Protein AF-A0A3C0PKG6-F1 (afdb_monomer_lite)

Radius of gyration: 20.19 Å; chains: 1; bounding box: 52×30×66 Å

pLDDT: mean 80.81, std 12.63, range [45.41, 95.5]

Structure (mmCIF, N/CA/C/O backbone):
data_AF-A0A3C0PKG6-F1
#
_entry.id   AF-A0A3C0PKG6-F1
#
loop_
_atom_site.group_PDB
_atom_site.id
_atom_site.type_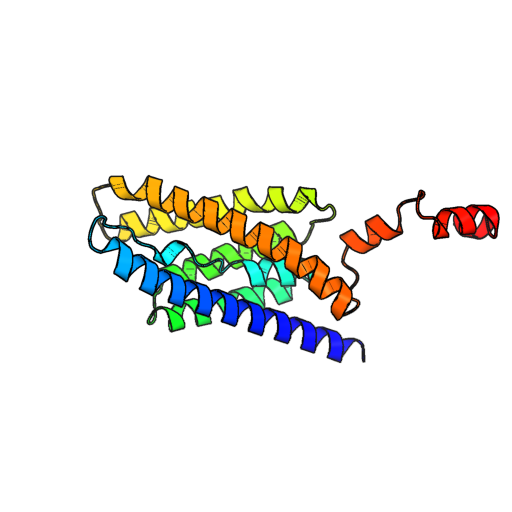symbol
_atom_site.label_atom_id
_atom_site.label_alt_id
_atom_site.label_comp_id
_atom_site.label_asym_id
_atom_site.label_entity_id
_atom_site.label_seq_id
_atom_site.pdbx_PDB_ins_code
_atom_site.Cartn_x
_atom_site.Cartn_y
_atom_site.Cartn_z
_atom_site.occupancy
_atom_site.B_iso_or_equiv
_atom_site.auth_seq_id
_atom_site.auth_comp_id
_atom_site.auth_asym_id
_atom_site.auth_atom_id
_atom_site.pdbx_PDB_model_num
ATOM 1 N N . LEU A 1 1 ? -25.585 -12.468 10.138 1.00 50.00 1 LEU A N 1
ATOM 2 C CA . LEU A 1 1 ? -25.563 -11.049 9.688 1.00 50.00 1 LEU A CA 1
ATOM 3 C C . LEU A 1 1 ? -24.171 -10.410 9.791 1.00 50.00 1 LEU A C 1
ATOM 5 O O . LEU A 1 1 ? -23.733 -9.859 8.789 1.00 50.00 1 LEU A O 1
ATOM 9 N N . LYS A 1 2 ? -23.444 -10.518 10.922 1.00 56.75 2 LYS A N 1
ATOM 10 C CA . LYS A 1 2 ? -22.056 -10.005 11.049 1.00 56.75 2 LYS A CA 1
ATOM 11 C C . LYS A 1 2 ? -21.055 -10.650 10.070 1.00 56.75 2 LYS A C 1
ATOM 13 O O . LYS A 1 2 ? -20.247 -9.927 9.499 1.00 56.75 2 LYS A O 1
ATOM 18 N N . ASP A 1 3 ? -21.152 -11.955 9.807 1.00 67.38 3 ASP A N 1
ATOM 19 C CA . ASP A 1 3 ? -20.240 -12.628 8.859 1.00 67.38 3 ASP A CA 1
ATOM 20 C C . ASP A 1 3 ? -20.492 -12.262 7.392 1.00 67.38 3 ASP A C 1
ATOM 22 O O . ASP A 1 3 ? -19.541 -12.092 6.632 1.00 67.38 3 ASP A O 1
ATOM 26 N N . ASN A 1 4 ? -21.749 -12.023 6.999 1.00 79.06 4 ASN A N 1
ATOM 27 C CA . ASN A 1 4 ? -22.062 -11.597 5.630 1.00 79.06 4 ASN A CA 1
ATOM 28 C C . ASN A 1 4 ? -21.461 -10.219 5.326 1.00 79.06 4 ASN A C 1
ATOM 30 O O . ASN A 1 4 ? -20.896 -10.029 4.254 1.00 79.06 4 ASN A O 1
ATOM 34 N N . LYS A 1 5 ? -21.511 -9.276 6.281 1.00 78.38 5 LYS A N 1
ATOM 35 C CA . LYS A 1 5 ? -20.891 -7.951 6.116 1.00 78.38 5 LYS A CA 1
ATOM 36 C C . LYS A 1 5 ? -19.369 -8.043 5.963 1.00 78.38 5 LYS A C 1
ATOM 38 O O . LYS A 1 5 ? -18.812 -7.367 5.105 1.00 78.38 5 LYS A O 1
ATOM 43 N N . LYS A 1 6 ? -18.703 -8.916 6.733 1.00 79.25 6 LYS A N 1
ATOM 44 C CA . LYS A 1 6 ? -17.254 -9.157 6.606 1.00 79.25 6 LYS A CA 1
ATOM 45 C C . LYS A 1 6 ? -16.889 -9.720 5.234 1.00 79.25 6 LYS A C 1
ATOM 47 O O . LYS A 1 6 ? -15.982 -9.204 4.591 1.00 79.25 6 LYS A O 1
ATOM 52 N N . LEU A 1 7 ? -17.619 -10.733 4.765 1.00 83.56 7 LEU A N 1
ATOM 53 C CA . LEU A 1 7 ? -17.399 -11.321 3.441 1.00 83.56 7 LEU A CA 1
ATOM 54 C C . LEU A 1 7 ? -17.614 -10.297 2.319 1.00 83.56 7 LEU A C 1
ATOM 56 O O . LEU A 1 7 ? -16.797 -10.214 1.404 1.00 83.56 7 LEU A O 1
ATOM 60 N N . MET A 1 8 ? -18.663 -9.474 2.416 1.00 85.88 8 MET A N 1
ATOM 61 C CA . MET A 1 8 ? -18.918 -8.397 1.455 1.00 85.88 8 MET A CA 1
ATOM 62 C C . MET A 1 8 ? -17.805 -7.345 1.451 1.00 85.88 8 MET A C 1
ATOM 64 O O . MET A 1 8 ? -17.403 -6.894 0.383 1.00 85.88 8 MET A O 1
ATOM 68 N N . ALA A 1 9 ? -17.277 -6.979 2.618 1.00 85.62 9 ALA A N 1
ATOM 69 C CA . ALA A 1 9 ? -16.186 -6.019 2.719 1.00 85.62 9 ALA A CA 1
ATOM 70 C C . ALA A 1 9 ? -14.870 -6.576 2.141 1.00 85.62 9 ALA A C 1
ATOM 72 O O . ALA A 1 9 ? -14.200 -5.874 1.389 1.00 85.62 9 ALA A O 1
ATOM 73 N N . ILE A 1 10 ? -14.534 -7.850 2.388 1.00 87.50 10 ILE A N 1
ATOM 74 C CA . ILE A 1 10 ? -13.367 -8.505 1.763 1.00 87.50 10 ILE A CA 1
ATOM 75 C C . ILE A 1 10 ? -13.522 -8.546 0.236 1.00 87.50 10 ILE A C 1
ATOM 77 O O . ILE A 1 10 ? -12.591 -8.189 -0.488 1.00 87.50 10 ILE A O 1
ATOM 81 N N . ALA A 1 11 ? -14.703 -8.927 -0.261 1.00 88.75 11 ALA A N 1
ATOM 82 C CA . ALA A 1 11 ? -14.996 -8.907 -1.693 1.00 88.75 11 ALA A CA 1
ATOM 83 C C . ALA A 1 11 ? -14.875 -7.487 -2.273 1.00 88.75 11 ALA A C 1
ATOM 85 O O . ALA A 1 11 ? -14.273 -7.303 -3.329 1.00 88.75 11 ALA A O 1
ATOM 86 N N . GLY A 1 12 ? -15.365 -6.477 -1.550 1.00 89.12 12 GLY A N 1
ATOM 87 C CA . GLY A 1 12 ? -15.214 -5.068 -1.903 1.00 89.12 12 GLY A CA 1
ATOM 88 C C . GLY A 1 12 ? -13.749 -4.649 -2.026 1.00 89.12 12 GLY A C 1
ATOM 89 O O . GLY A 1 12 ? -13.376 -4.044 -3.028 1.00 89.12 12 GLY A O 1
ATOM 90 N N . VAL A 1 13 ? -12.893 -5.025 -1.069 1.00 90.75 13 VAL A N 1
ATOM 91 C CA . VAL A 1 13 ? -11.452 -4.726 -1.133 1.00 90.75 13 VAL A CA 1
ATOM 92 C C . VAL A 1 13 ? -10.792 -5.407 -2.333 1.00 90.75 13 VAL A C 1
ATOM 94 O O . VAL A 1 13 ? -9.994 -4.772 -3.017 1.00 90.75 13 VAL A O 1
ATOM 97 N N . LEU A 1 14 ? -11.141 -6.661 -2.639 1.00 91.50 14 LEU A N 1
ATOM 98 C CA . LEU A 1 14 ? -10.612 -7.357 -3.818 1.00 91.50 14 LEU A CA 1
ATOM 99 C C . LEU A 1 14 ? -11.035 -6.683 -5.129 1.00 91.50 14 LEU A C 1
ATOM 101 O O . LEU A 1 14 ? -10.206 -6.520 -6.023 1.00 91.50 14 LEU A O 1
ATOM 105 N N . ILE A 1 15 ? -12.295 -6.250 -5.236 1.00 92.00 15 ILE A N 1
ATOM 106 C CA . ILE A 1 15 ? -12.802 -5.526 -6.410 1.00 92.00 15 ILE A CA 1
ATOM 107 C C . ILE A 1 15 ? -12.076 -4.188 -6.565 1.00 92.00 15 ILE A C 1
ATOM 109 O O . ILE A 1 15 ? -11.604 -3.871 -7.657 1.00 92.00 15 ILE A O 1
ATOM 113 N N . VAL A 1 16 ? -11.936 -3.424 -5.478 1.00 91.69 16 VAL A N 1
ATOM 114 C CA . VAL A 1 16 ? -11.206 -2.150 -5.484 1.00 91.69 16 VAL A CA 1
ATOM 115 C C . VAL A 1 16 ? -9.745 -2.373 -5.872 1.00 91.69 16 VAL A C 1
ATOM 117 O O . VAL A 1 16 ? -9.240 -1.675 -6.746 1.00 91.69 16 VAL A O 1
ATOM 120 N N . GLN A 1 17 ? -9.080 -3.385 -5.310 1.00 91.38 17 GLN A N 1
ATOM 121 C CA . GLN A 1 17 ? -7.699 -3.723 -5.657 1.00 91.38 17 GLN A CA 1
ATOM 122 C C . GLN A 1 17 ? -7.559 -4.096 -7.139 1.00 91.38 17 GLN A C 1
ATOM 124 O O . GLN A 1 17 ? -6.643 -3.624 -7.813 1.00 91.38 17 GLN A O 1
ATOM 129 N N . ALA A 1 18 ? -8.475 -4.907 -7.672 1.00 89.50 18 ALA A N 1
ATOM 130 C CA . ALA A 1 18 ? -8.468 -5.291 -9.078 1.00 89.50 18 ALA A CA 1
ATOM 131 C C . ALA A 1 18 ? -8.707 -4.089 -10.008 1.00 89.50 18 ALA A C 1
ATOM 133 O O . ALA A 1 18 ? -8.048 -3.983 -11.046 1.00 89.50 18 ALA A O 1
ATOM 134 N N . ALA A 1 19 ? -9.604 -3.173 -9.628 1.00 90.06 19 ALA A N 1
ATOM 135 C CA . ALA A 1 19 ? -9.870 -1.936 -10.357 1.00 90.06 19 ALA A CA 1
ATOM 136 C C . ALA A 1 19 ? -8.655 -0.999 -10.345 1.00 90.06 19 ALA A C 1
ATOM 138 O O . ALA A 1 19 ? -8.268 -0.492 -11.393 1.00 90.06 19 ALA A O 1
ATOM 139 N N . VAL A 1 20 ? -8.003 -0.830 -9.192 1.00 89.56 20 VAL A N 1
ATOM 140 C CA . VAL A 1 20 ? -6.782 -0.024 -9.047 1.00 89.56 20 VAL A CA 1
ATOM 141 C C . VAL A 1 20 ? -5.643 -0.589 -9.895 1.00 89.56 20 VAL A C 1
ATOM 143 O O . VAL A 1 20 ? -4.989 0.165 -10.612 1.00 89.56 20 VAL A O 1
ATOM 146 N N . ILE A 1 21 ? -5.440 -1.912 -9.889 1.00 87.56 21 ILE A N 1
ATOM 147 C CA . ILE A 1 21 ? -4.445 -2.564 -10.752 1.00 87.56 21 ILE A CA 1
ATOM 148 C C . ILE A 1 21 ? -4.782 -2.328 -12.231 1.00 87.56 21 ILE A C 1
ATOM 150 O O . ILE A 1 21 ? -3.906 -1.952 -13.004 1.00 87.56 21 ILE A O 1
ATOM 154 N N . ARG A 1 22 ? -6.051 -2.480 -12.638 1.00 86.56 22 ARG A N 1
ATOM 155 C CA . ARG A 1 22 ? -6.477 -2.227 -14.027 1.00 86.56 22 ARG A CA 1
ATOM 156 C C . ARG A 1 22 ? -6.266 -0.778 -14.451 1.00 86.56 22 ARG A C 1
ATOM 158 O O . ARG A 1 22 ? -5.732 -0.554 -15.532 1.00 86.56 22 ARG A O 1
ATOM 165 N N . LEU A 1 23 ? -6.651 0.186 -13.619 1.00 85.44 23 LEU A N 1
ATOM 166 C CA . LEU A 1 23 ? -6.431 1.608 -13.885 1.00 85.44 23 LEU A CA 1
ATOM 167 C C . LEU A 1 23 ? -4.939 1.923 -13.979 1.00 85.44 23 LEU A C 1
ATOM 169 O O . LEU A 1 23 ? -4.524 2.609 -14.907 1.00 85.44 23 LEU A O 1
ATOM 173 N N . GLY A 1 24 ? -4.131 1.360 -13.079 1.00 82.56 24 GLY A N 1
ATOM 174 C CA . GLY A 1 24 ? -2.679 1.485 -13.113 1.00 82.56 24 GLY A CA 1
ATOM 175 C C . GLY A 1 24 ? -2.069 0.982 -14.424 1.00 82.56 24 GLY A C 1
ATOM 176 O O . GLY A 1 24 ? -1.221 1.660 -14.990 1.00 82.56 24 GLY A O 1
ATOM 177 N N . LEU A 1 25 ? -2.549 -0.146 -14.959 1.00 80.25 25 LEU A N 1
ATOM 178 C CA . LEU A 1 25 ? -2.098 -0.678 -16.254 1.00 80.25 25 LEU A CA 1
ATOM 179 C C . LEU A 1 25 ? -2.536 0.184 -17.441 1.00 80.25 25 LEU A C 1
ATOM 181 O O . LEU A 1 25 ? -1.773 0.376 -18.384 1.00 80.25 25 LEU A O 1
ATOM 185 N N . VAL A 1 26 ? -3.758 0.722 -17.410 1.00 79.94 26 VAL A N 1
ATOM 186 C CA . VAL A 1 26 ? -4.216 1.656 -18.449 1.00 79.94 26 VAL A CA 1
ATOM 187 C C . VAL A 1 26 ? -3.339 2.905 -18.441 1.00 79.94 26 VAL A C 1
ATOM 189 O O . VAL A 1 26 ? -2.876 3.324 -19.497 1.00 79.94 26 VAL A O 1
ATOM 192 N N . ILE A 1 27 ? -3.050 3.460 -17.263 1.00 76.50 27 ILE A N 1
ATOM 193 C CA . ILE A 1 27 ? -2.146 4.604 -17.125 1.00 76.50 27 ILE A CA 1
ATOM 194 C C . ILE A 1 27 ? -0.750 4.240 -17.641 1.00 76.50 27 ILE A C 1
ATOM 196 O O . ILE A 1 27 ? -0.214 4.992 -18.444 1.00 76.50 27 ILE A O 1
ATOM 200 N N . ASP A 1 28 ? -0.204 3.079 -17.266 1.00 70.19 28 ASP A N 1
ATOM 201 C CA . ASP A 1 28 ? 1.102 2.590 -17.732 1.00 70.19 28 ASP A CA 1
ATOM 202 C C . ASP A 1 28 ? 1.191 2.589 -19.266 1.00 70.19 28 ASP A C 1
ATOM 204 O O . ASP A 1 28 ? 2.062 3.243 -19.834 1.00 70.19 28 ASP A O 1
ATOM 208 N N . THR A 1 29 ? 0.224 1.970 -19.954 1.00 66.81 29 THR A N 1
ATOM 209 C CA . THR A 1 29 ? 0.212 1.925 -21.429 1.00 66.81 29 THR A CA 1
ATOM 210 C C . THR A 1 29 ? 0.128 3.309 -22.078 1.00 66.81 29 THR A C 1
ATOM 212 O O . THR A 1 29 ? 0.821 3.562 -23.061 1.00 66.81 29 THR A O 1
ATOM 215 N N . ARG A 1 30 ? -0.663 4.232 -21.515 1.00 61.97 30 ARG A N 1
ATOM 216 C CA . ARG A 1 30 ? -0.811 5.600 -22.042 1.00 61.97 30 ARG A CA 1
ATOM 217 C C . ARG A 1 30 ? 0.409 6.467 -21.770 1.00 61.97 30 ARG A C 1
ATOM 219 O O . ARG A 1 30 ? 0.789 7.275 -22.610 1.00 61.97 30 ARG A O 1
ATOM 226 N N . VAL A 1 31 ? 1.042 6.281 -20.619 1.00 64.12 31 VAL A N 1
ATOM 227 C CA . VAL A 1 31 ? 2.284 6.958 -20.243 1.00 64.12 31 VAL A CA 1
ATOM 228 C C . VAL A 1 31 ? 3.422 6.496 -21.154 1.00 64.12 31 VAL A C 1
ATOM 230 O O . VAL A 1 31 ? 4.147 7.344 -21.664 1.00 64.12 31 VAL A O 1
ATOM 233 N N . VAL A 1 32 ? 3.535 5.192 -21.445 1.00 62.81 32 VAL A N 1
ATOM 234 C CA . VAL A 1 32 ? 4.498 4.660 -22.432 1.00 62.81 32 VAL A CA 1
ATOM 235 C C . VAL A 1 32 ? 4.241 5.235 -23.825 1.00 62.81 32 VAL A C 1
ATOM 237 O O . VAL A 1 32 ? 5.178 5.680 -24.480 1.00 62.81 32 VAL A O 1
ATOM 240 N N . GLU A 1 33 ? 2.986 5.264 -24.275 1.00 62.53 33 GLU A N 1
ATOM 241 C CA . GLU A 1 33 ? 2.611 5.786 -25.595 1.00 62.53 33 GLU A CA 1
ATOM 242 C C . GLU A 1 33 ? 2.996 7.270 -25.749 1.00 62.53 33 GLU A C 1
ATOM 244 O O . GLU A 1 33 ? 3.607 7.644 -26.746 1.00 62.53 33 GLU A O 1
ATOM 249 N N . VAL A 1 34 ? 2.761 8.094 -24.722 1.00 58.97 34 VAL A N 1
ATOM 250 C CA . VAL A 1 34 ? 3.094 9.532 -24.722 1.00 58.97 34 VAL A CA 1
ATOM 251 C C . VAL A 1 34 ? 4.600 9.804 -24.541 1.00 58.97 34 VAL A C 1
ATOM 253 O O . VAL A 1 34 ? 5.128 10.730 -25.156 1.00 58.97 34 VAL A O 1
ATOM 256 N N . LEU A 1 35 ? 5.315 9.021 -23.722 1.00 56.16 35 LEU A N 1
ATOM 257 C CA . LEU A 1 35 ? 6.744 9.233 -23.411 1.00 56.16 35 LEU A CA 1
ATOM 258 C C . LEU A 1 35 ? 7.717 8.511 -24.348 1.00 56.16 35 LEU A C 1
ATOM 260 O O . LEU A 1 35 ? 8.917 8.799 -24.302 1.00 56.16 35 LEU A O 1
ATOM 264 N N . SER A 1 36 ? 7.226 7.623 -25.216 1.00 53.81 36 SER A N 1
ATOM 265 C CA . SER A 1 36 ? 8.028 6.911 -26.223 1.00 53.81 36 SER A CA 1
ATOM 266 C C . SER A 1 36 ? 8.773 7.833 -27.207 1.00 53.81 36 SER A C 1
ATOM 268 O O . SER A 1 36 ? 9.675 7.376 -27.903 1.00 53.81 36 SER A O 1
ATOM 270 N N . GLY A 1 37 ? 8.482 9.141 -27.208 1.00 48.81 37 GLY A N 1
ATOM 271 C CA . GLY A 1 37 ? 9.268 10.159 -27.908 1.00 48.81 37 GLY A CA 1
ATOM 272 C C . GLY A 1 37 ? 10.503 10.699 -27.166 1.00 48.81 37 GLY A C 1
ATOM 273 O O . GLY A 1 37 ? 11.277 11.417 -27.793 1.00 48.81 37 GLY A O 1
ATOM 274 N N . ALA A 1 38 ? 10.716 10.413 -25.868 1.00 45.41 38 ALA A N 1
ATOM 275 C CA . ALA A 1 38 ? 11.755 11.117 -25.097 1.00 45.41 38 ALA A CA 1
ATOM 276 C C . ALA A 1 38 ? 12.556 10.321 -24.048 1.00 45.41 38 ALA A C 1
ATOM 278 O O . ALA A 1 38 ? 13.659 10.761 -23.739 1.00 45.41 38 ALA A O 1
ATOM 279 N N . THR A 1 39 ? 12.099 9.196 -23.474 1.00 46.12 39 THR A N 1
ATOM 280 C CA . THR A 1 39 ? 12.886 8.531 -22.399 1.00 46.12 39 THR A CA 1
ATOM 281 C C . THR A 1 39 ? 12.600 7.038 -22.196 1.00 46.12 39 THR A C 1
ATOM 283 O O . THR A 1 39 ? 11.481 6.566 -22.369 1.00 46.12 39 THR A O 1
ATOM 286 N N . SER A 1 40 ? 13.625 6.308 -21.739 1.00 47.84 40 SER A N 1
ATOM 287 C CA . SER A 1 40 ? 13.601 4.903 -21.307 1.00 47.84 40 SER A CA 1
ATOM 288 C C . SER A 1 40 ? 13.023 4.732 -19.893 1.00 47.84 40 SER A C 1
ATOM 290 O O . SER A 1 40 ? 13.668 4.151 -19.020 1.00 47.84 40 SER A O 1
ATOM 292 N N . LEU A 1 41 ? 11.840 5.286 -19.611 1.00 49.88 41 LEU A N 1
ATOM 293 C CA . LEU A 1 41 ? 11.167 4.980 -18.347 1.00 49.88 41 LEU A CA 1
ATOM 294 C C . LEU A 1 41 ? 10.644 3.540 -18.378 1.00 49.88 41 LEU A C 1
ATOM 296 O O . LEU A 1 41 ? 10.071 3.094 -19.370 1.00 49.88 41 LEU A O 1
ATOM 300 N N . SE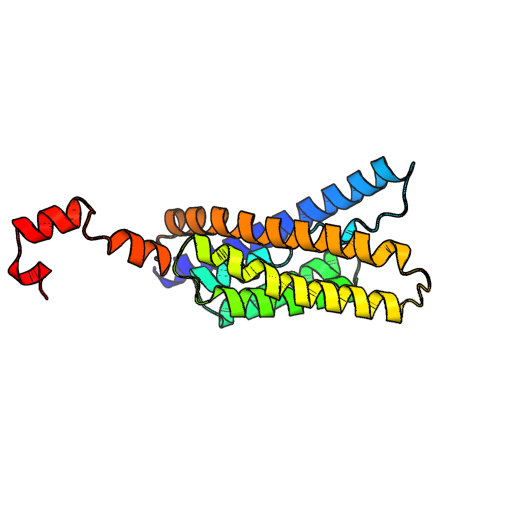R A 1 42 ? 10.765 2.843 -17.250 1.00 56.03 42 SER A N 1
ATOM 301 C CA . SER A 1 42 ? 10.011 1.625 -16.942 1.00 56.03 42 SER A CA 1
ATOM 302 C C . SER A 1 42 ? 8.807 1.979 -16.051 1.00 56.03 42 SER A C 1
ATOM 304 O O . SER A 1 42 ? 8.897 1.849 -14.829 1.00 56.03 42 SER A O 1
ATOM 306 N N . PRO A 1 43 ? 7.670 2.435 -16.620 1.00 59.28 43 PRO A N 1
ATOM 307 C CA . PRO A 1 43 ? 6.507 2.915 -15.858 1.00 59.28 43 PRO A CA 1
ATOM 308 C C . PRO A 1 43 ? 5.780 1.827 -15.051 1.00 59.28 43 PRO A C 1
ATOM 310 O O . PRO A 1 43 ? 4.944 2.131 -14.198 1.00 59.28 43 PRO A O 1
ATOM 313 N N . LYS A 1 44 ? 6.198 0.565 -15.208 1.00 62.84 44 LYS A N 1
ATOM 314 C CA . LYS A 1 44 ? 5.619 -0.616 -14.562 1.00 62.84 44 LYS A CA 1
ATOM 315 C C . LYS A 1 44 ? 5.499 -0.475 -13.029 1.00 62.84 44 LYS A C 1
ATOM 317 O O . LYS A 1 44 ? 4.617 -1.083 -12.429 1.00 62.84 44 LYS A O 1
ATOM 322 N N . TYR A 1 45 ? 6.346 0.331 -12.380 1.00 65.12 45 TYR A N 1
ATOM 323 C CA . TYR A 1 45 ? 6.379 0.513 -10.917 1.00 65.12 45 TYR A CA 1
ATOM 324 C C . TYR A 1 45 ? 5.341 1.498 -10.343 1.00 65.12 45 TYR A C 1
ATOM 326 O O . TYR A 1 45 ? 5.328 1.719 -9.132 1.00 65.12 45 TYR A O 1
ATOM 334 N N . ILE A 1 46 ? 4.470 2.085 -11.172 1.00 72.50 46 ILE A N 1
ATOM 335 C CA . ILE A 1 46 ? 3.483 3.105 -10.758 1.00 72.50 46 ILE A CA 1
ATOM 336 C C . ILE A 1 46 ? 2.239 2.495 -10.082 1.00 72.50 46 ILE A C 1
ATOM 338 O O . ILE A 1 46 ? 1.429 3.207 -9.497 1.00 72.50 46 ILE A O 1
ATOM 342 N N . ILE A 1 47 ? 2.069 1.173 -10.135 1.00 80.62 47 ILE A N 1
ATOM 343 C CA . ILE A 1 47 ? 0.830 0.517 -9.709 1.00 80.62 47 ILE A CA 1
ATOM 344 C C . ILE A 1 47 ? 0.834 0.290 -8.182 1.00 80.62 47 ILE A C 1
ATOM 346 O O . ILE A 1 47 ? 1.696 -0.448 -7.685 1.00 80.62 47 ILE A O 1
ATOM 350 N N . PRO A 1 48 ? -0.131 0.849 -7.419 1.00 81.56 48 PRO A N 1
ATOM 351 C CA . PRO A 1 48 ? -0.171 0.727 -5.960 1.00 81.56 48 PRO A CA 1
ATOM 352 C C . PRO A 1 48 ? -0.735 -0.633 -5.531 1.00 81.56 48 PRO A C 1
ATOM 354 O O . PRO A 1 48 ? -1.877 -0.783 -5.097 1.00 81.56 48 PRO A O 1
ATOM 357 N N . ALA A 1 49 ? 0.097 -1.664 -5.662 1.00 84.12 49 ALA A N 1
ATOM 358 C CA . ALA A 1 49 ? -0.300 -3.052 -5.458 1.00 84.12 49 ALA A CA 1
ATOM 359 C C . ALA A 1 49 ? -0.454 -3.458 -3.972 1.00 84.12 49 ALA A C 1
ATOM 361 O O . ALA A 1 49 ? -1.104 -4.454 -3.667 1.00 84.12 49 ALA A O 1
ATOM 362 N N . THR A 1 50 ? 0.089 -2.675 -3.033 1.00 90.00 50 THR A N 1
ATOM 363 C CA . THR A 1 50 ? 0.019 -2.924 -1.577 1.00 90.00 50 THR A CA 1
ATOM 364 C C . THR A 1 50 ? -1.264 -2.432 -0.915 1.00 90.00 50 THR A C 1
ATOM 366 O O . THR A 1 50 ? -1.518 -2.768 0.241 1.00 90.00 50 THR A O 1
ATOM 369 N N . LEU A 1 51 ? -2.092 -1.663 -1.624 1.00 92.62 51 LEU A N 1
ATOM 370 C CA . LEU A 1 51 ? -3.294 -1.026 -1.082 1.00 92.62 51 LEU A CA 1
ATOM 371 C C . LEU A 1 51 ? -4.249 -2.026 -0.418 1.00 92.62 51 LEU A C 1
ATOM 373 O O . LEU A 1 51 ? -4.654 -1.825 0.726 1.00 92.62 51 LEU A O 1
ATOM 377 N N . GLY A 1 52 ? -4.567 -3.126 -1.102 1.00 90.38 52 GLY A N 1
ATOM 378 C CA . GLY A 1 52 ? -5.481 -4.149 -0.597 1.00 90.38 52 GLY A CA 1
ATOM 379 C C . GLY A 1 52 ? -4.963 -4.827 0.670 1.00 90.38 52 GLY A C 1
ATOM 380 O O . GLY A 1 52 ? -5.747 -5.114 1.575 1.00 90.38 52 GLY A O 1
ATOM 381 N N . ALA A 1 53 ? -3.645 -5.018 0.774 1.00 93.56 53 ALA A N 1
ATOM 382 C CA . ALA A 1 53 ? -3.005 -5.583 1.958 1.00 93.56 53 ALA A CA 1
ATOM 383 C C . ALA A 1 53 ? -3.120 -4.645 3.167 1.00 93.56 53 ALA A C 1
ATOM 385 O O . ALA A 1 53 ? -3.444 -5.101 4.263 1.00 93.56 53 ALA A O 1
ATOM 386 N N . ILE A 1 54 ? -2.907 -3.340 2.961 1.00 93.38 54 ILE A N 1
ATOM 387 C CA . ILE A 1 54 ? -3.032 -2.326 4.017 1.00 93.38 54 ILE A CA 1
ATOM 388 C C . ILE A 1 54 ? -4.479 -2.246 4.507 1.00 93.38 54 ILE A C 1
ATOM 390 O O . ILE A 1 54 ? -4.733 -2.345 5.705 1.00 93.38 54 ILE A O 1
ATOM 394 N N . LEU A 1 55 ? -5.437 -2.128 3.583 1.00 91.56 55 LEU A N 1
ATOM 395 C CA . LEU A 1 55 ? -6.856 -2.022 3.927 1.00 91.56 55 LEU A CA 1
ATOM 396 C C . LEU A 1 55 ? -7.341 -3.209 4.751 1.00 91.56 55 LEU A C 1
ATOM 398 O O . LEU A 1 55 ? -7.981 -3.044 5.784 1.00 91.56 55 LEU A O 1
ATOM 402 N N . THR A 1 56 ? -7.019 -4.419 4.304 1.00 91.00 56 THR A N 1
ATOM 403 C CA . THR A 1 56 ? -7.463 -5.633 4.991 1.00 91.00 56 THR A CA 1
ATOM 404 C C . THR A 1 56 ? -6.759 -5.866 6.322 1.00 91.00 56 THR A C 1
ATOM 406 O O . THR A 1 56 ? -7.392 -6.393 7.233 1.00 91.00 56 THR A O 1
ATOM 409 N N . ALA A 1 57 ? -5.501 -5.437 6.475 1.00 91.81 57 ALA A N 1
ATOM 410 C CA . ALA A 1 57 ? -4.799 -5.513 7.756 1.00 91.81 57 ALA A CA 1
ATOM 411 C C . ALA A 1 57 ? -5.409 -4.588 8.815 1.00 91.81 57 ALA A C 1
ATOM 413 O O . ALA A 1 57 ? -5.420 -4.948 9.989 1.00 91.81 57 ALA A O 1
ATOM 414 N N . ILE A 1 58 ? -5.907 -3.417 8.405 1.00 89.19 58 ILE A N 1
ATOM 415 C CA . ILE A 1 58 ? -6.500 -2.425 9.311 1.00 89.19 58 ILE A CA 1
ATOM 416 C C . ILE A 1 58 ? -7.958 -2.764 9.641 1.00 89.19 58 ILE A C 1
ATOM 418 O O . ILE A 1 58 ? -8.365 -2.662 10.796 1.00 89.19 58 ILE A O 1
ATOM 422 N N . LEU A 1 59 ? -8.745 -3.172 8.640 1.00 85.88 59 LEU A N 1
ATOM 423 C CA . LEU A 1 59 ? -10.173 -3.467 8.811 1.00 85.88 59 LEU A CA 1
ATOM 424 C C . LEU A 1 59 ? -10.433 -4.828 9.467 1.00 85.88 59 LEU A C 1
ATOM 426 O O . LEU A 1 59 ? -11.467 -5.014 10.109 1.00 85.88 59 LEU A O 1
ATOM 430 N N . PHE A 1 60 ? -9.533 -5.792 9.274 1.00 87.75 60 PHE A N 1
ATOM 431 C CA . PHE A 1 60 ? -9.713 -7.151 9.767 1.00 87.75 60 PHE A CA 1
ATOM 432 C C . PHE A 1 60 ? -8.512 -7.601 10.593 1.00 87.75 60 PHE A C 1
ATOM 434 O O . PHE A 1 60 ? -8.428 -7.314 11.784 1.00 87.75 60 PHE A O 1
ATOM 441 N N . ASP A 1 61 ? -7.609 -8.360 9.983 1.00 89.00 61 ASP A N 1
ATOM 442 C CA . ASP A 1 61 ? -6.478 -8.970 10.646 1.00 89.00 61 ASP A CA 1
ATOM 443 C C . ASP A 1 61 ? -5.348 -9.268 9.652 1.00 89.00 61 ASP A C 1
ATOM 445 O O . ASP A 1 61 ? -5.488 -9.214 8.425 1.00 89.00 61 ASP A O 1
ATOM 449 N N . LEU A 1 62 ? -4.189 -9.624 10.206 1.00 90.88 62 LEU A N 1
ATOM 450 C CA . LEU A 1 62 ? -3.007 -9.944 9.414 1.00 90.88 62 LEU A CA 1
ATOM 451 C C . LEU A 1 62 ? -3.217 -11.171 8.510 1.00 90.88 62 LEU A C 1
ATOM 453 O O . LEU A 1 62 ? -2.637 -11.229 7.427 1.00 90.88 62 LEU A O 1
ATOM 457 N N . ARG A 1 63 ? -4.036 -12.151 8.924 1.00 92.19 63 ARG A N 1
ATOM 458 C CA . ARG A 1 63 ? -4.241 -13.387 8.150 1.00 92.19 63 ARG A CA 1
ATOM 459 C C . ARG A 1 63 ? -4.997 -13.102 6.857 1.00 92.19 63 ARG A C 1
ATOM 461 O O . ARG A 1 63 ? -4.569 -13.562 5.798 1.00 92.19 63 ARG A O 1
ATOM 468 N N . ILE A 1 64 ? -6.070 -12.309 6.922 1.00 91.50 64 ILE A N 1
ATOM 469 C CA . ILE A 1 64 ? -6.815 -11.886 5.729 1.00 91.50 64 ILE A CA 1
ATOM 470 C C . ILE A 1 64 ? -5.926 -11.013 4.835 1.00 91.50 64 ILE A C 1
ATOM 472 O O . ILE A 1 64 ? -5.914 -11.207 3.621 1.00 91.50 64 ILE A O 1
ATOM 476 N N . SER A 1 65 ? -5.117 -10.125 5.417 1.00 93.19 65 SER A N 1
ATOM 477 C CA . SER A 1 65 ? -4.167 -9.300 4.660 1.00 93.19 65 SER A CA 1
ATOM 478 C C . SER A 1 65 ? -3.154 -10.108 3.853 1.00 93.19 65 SER A C 1
ATOM 480 O O . SER A 1 65 ? -2.934 -9.837 2.668 1.00 93.19 65 SER A O 1
ATOM 482 N N . MET A 1 66 ? -2.583 -11.155 4.449 1.00 94.38 66 MET A N 1
ATOM 483 C CA . MET A 1 66 ? -1.680 -12.064 3.744 1.00 94.38 66 MET A CA 1
ATOM 484 C C . MET A 1 66 ? -2.392 -12.793 2.600 1.00 94.38 66 MET A C 1
ATOM 486 O O . MET A 1 66 ? -1.855 -12.852 1.495 1.00 94.38 66 MET A O 1
ATOM 490 N N . ALA A 1 67 ? -3.613 -13.289 2.825 1.00 94.50 67 ALA A N 1
ATOM 491 C CA . ALA A 1 67 ? -4.394 -13.940 1.775 1.00 94.50 67 ALA A CA 1
ATOM 492 C C . ALA A 1 67 ? -4.676 -12.983 0.604 1.00 94.50 67 ALA A C 1
ATOM 494 O O . ALA A 1 67 ? -4.400 -13.317 -0.548 1.00 94.50 67 ALA A O 1
ATOM 495 N N . VAL A 1 68 ? -5.142 -11.762 0.889 1.00 93.94 68 VAL A N 1
ATOM 496 C CA . VAL A 1 68 ? -5.400 -10.732 -0.131 1.00 93.94 68 VAL A CA 1
ATOM 497 C C . VAL A 1 68 ? -4.123 -10.342 -0.873 1.00 93.94 68 VAL A C 1
ATOM 499 O O . VAL A 1 68 ? -4.170 -10.155 -2.085 1.00 93.94 68 VAL A O 1
ATOM 502 N N . SER A 1 69 ? -2.977 -10.286 -0.192 1.00 94.50 69 SER A N 1
ATOM 503 C CA . SER A 1 69 ? -1.679 -10.009 -0.822 1.00 94.50 69 SER A CA 1
ATOM 504 C C . SER A 1 69 ? -1.290 -11.074 -1.850 1.00 94.50 69 SER A C 1
ATOM 506 O O . SER A 1 69 ? -0.788 -10.730 -2.917 1.00 94.50 69 SER A O 1
ATOM 508 N N . ILE A 1 70 ? -1.553 -12.353 -1.559 1.00 95.19 70 ILE A N 1
ATOM 509 C CA . ILE A 1 70 ? -1.301 -13.466 -2.490 1.00 95.19 70 ILE A CA 1
ATOM 510 C C . ILE A 1 70 ? -2.235 -13.373 -3.703 1.00 95.19 70 ILE A C 1
ATOM 512 O O . ILE A 1 70 ? -1.798 -13.520 -4.841 1.00 95.19 70 ILE A O 1
ATOM 516 N N . PHE A 1 71 ? -3.522 -13.087 -3.491 1.00 93.94 71 PHE A N 1
ATOM 517 C CA . PHE A 1 71 ? -4.452 -12.889 -4.606 1.00 93.94 71 PHE A CA 1
ATOM 518 C C . PHE A 1 71 ? -4.059 -11.686 -5.471 1.00 93.94 71 PHE A C 1
ATOM 520 O O . PHE A 1 71 ? -4.047 -11.782 -6.699 1.00 93.94 71 PHE A O 1
ATOM 527 N N . ALA A 1 72 ? -3.703 -10.567 -4.841 1.00 93.06 72 ALA A N 1
ATOM 528 C CA . ALA A 1 72 ? -3.281 -9.356 -5.529 1.00 93.06 72 ALA A CA 1
ATOM 529 C C . ALA A 1 72 ? -1.989 -9.574 -6.326 1.00 93.06 72 ALA A C 1
ATOM 531 O O . ALA A 1 72 ? -1.901 -9.105 -7.459 1.00 93.06 72 ALA A O 1
ATOM 532 N N . SER A 1 73 ? -1.014 -10.311 -5.781 1.00 93.81 73 SER A N 1
ATOM 533 C CA . SER A 1 73 ? 0.242 -10.598 -6.477 1.00 93.81 73 SER A CA 1
ATOM 534 C C . SER A 1 73 ? 0.035 -11.480 -7.702 1.00 93.81 73 SER A C 1
ATOM 536 O O . SER A 1 73 ? 0.556 -11.158 -8.769 1.00 93.81 73 SER A O 1
ATOM 538 N N . LEU A 1 74 ? -0.772 -12.537 -7.586 1.00 93.00 74 LEU A N 1
ATOM 539 C CA . LEU A 1 74 ? -1.111 -13.407 -8.712 1.00 93.00 74 LEU A CA 1
ATOM 540 C C . LEU A 1 74 ? -1.867 -12.643 -9.800 1.00 93.00 74 LEU A C 1
ATOM 542 O O . LEU A 1 74 ? -1.524 -12.742 -10.977 1.00 93.00 74 LEU A O 1
ATOM 546 N N . TYR A 1 75 ? -2.863 -11.840 -9.416 1.00 91.56 75 TYR A N 1
ATOM 547 C CA . TYR A 1 75 ? -3.616 -11.028 -10.368 1.00 91.56 75 TYR A CA 1
ATOM 548 C C . TYR A 1 75 ? -2.721 -10.008 -11.080 1.00 91.56 75 TYR A C 1
ATOM 550 O O . TYR A 1 75 ? -2.790 -9.879 -12.300 1.00 91.56 75 TYR A O 1
ATOM 558 N N . MET A 1 76 ? -1.843 -9.330 -10.338 1.00 88.81 76 MET A N 1
ATOM 559 C CA . MET A 1 76 ? -0.874 -8.380 -10.882 1.00 88.81 76 MET A CA 1
ATOM 560 C C . MET A 1 76 ? 0.080 -9.049 -11.881 1.00 88.81 76 MET A C 1
ATOM 562 O O . MET A 1 76 ? 0.277 -8.543 -12.986 1.00 88.81 76 MET A O 1
ATOM 566 N N . GLY A 1 77 ? 0.626 -10.214 -11.524 1.00 87.50 77 GLY A N 1
ATOM 567 C CA . GLY A 1 77 ? 1.489 -11.006 -12.397 1.00 87.50 77 GLY A CA 1
ATOM 568 C C . GLY A 1 77 ? 0.809 -11.392 -13.705 1.00 87.50 77 GLY A C 1
ATOM 569 O O . GLY A 1 77 ? 1.372 -11.180 -14.779 1.00 87.50 77 GLY A O 1
ATOM 570 N N . LEU A 1 78 ? -0.420 -11.909 -13.624 1.00 88.12 78 LEU A N 1
ATOM 571 C CA . LEU A 1 78 ? -1.219 -12.286 -14.792 1.00 88.12 78 LEU A CA 1
ATOM 572 C C . LEU A 1 78 ? -1.569 -11.076 -15.663 1.00 88.12 78 LEU A C 1
ATOM 574 O O . LEU A 1 78 ? -1.455 -11.146 -16.885 1.00 88.12 78 LEU A O 1
ATOM 578 N N . ALA A 1 79 ? -1.949 -9.956 -15.048 1.00 84.62 79 ALA A N 1
ATOM 579 C CA . ALA A 1 79 ? -2.349 -8.752 -15.765 1.00 84.62 79 ALA A CA 1
ATOM 580 C C . ALA A 1 79 ? -1.185 -8.089 -16.530 1.00 84.62 79 ALA A C 1
ATOM 582 O O . ALA A 1 79 ? -1.419 -7.432 -17.541 1.00 84.62 79 ALA A O 1
ATOM 583 N N . LEU A 1 80 ? 0.059 -8.313 -16.092 1.00 83.19 80 LEU A N 1
ATOM 584 C CA . LEU A 1 80 ? 1.293 -7.868 -16.753 1.00 83.19 80 LEU A CA 1
ATOM 585 C C . LEU A 1 80 ? 1.914 -8.921 -17.689 1.00 83.19 80 LEU A C 1
ATOM 587 O O . LEU A 1 80 ? 3.089 -8.808 -18.040 1.00 83.19 80 LEU A O 1
ATOM 591 N N . GLY A 1 81 ? 1.159 -9.953 -18.079 1.00 83.31 81 GLY A N 1
ATOM 592 C CA . GLY A 1 81 ? 1.644 -10.991 -18.993 1.00 83.31 81 GLY A CA 1
ATOM 593 C C . GLY A 1 81 ? 2.617 -11.975 -18.337 1.00 83.31 81 GLY A C 1
ATOM 594 O O . GLY A 1 81 ? 3.665 -12.269 -18.900 1.00 83.31 81 GLY A O 1
ATOM 595 N N . ALA A 1 82 ? 2.276 -12.470 -17.143 1.00 81.38 82 ALA A N 1
ATOM 596 C CA . ALA A 1 82 ? 3.079 -13.399 -16.338 1.00 81.38 82 ALA A CA 1
ATOM 597 C C . ALA A 1 82 ? 4.439 -12.829 -15.884 1.00 81.38 82 ALA A C 1
ATOM 599 O O . ALA A 1 82 ? 5.455 -13.526 -15.839 1.00 81.38 82 ALA A O 1
ATOM 600 N N . ASN A 1 83 ? 4.463 -11.549 -15.501 1.00 83.62 83 ASN A N 1
ATOM 601 C CA . ASN A 1 83 ? 5.675 -10.910 -15.002 1.00 83.62 83 ASN A CA 1
ATOM 602 C C . ASN A 1 83 ? 6.010 -11.377 -13.571 1.00 83.62 83 ASN A C 1
ATOM 604 O O . ASN A 1 83 ? 5.387 -10.962 -12.586 1.00 83.62 83 ASN A O 1
ATOM 608 N N . PHE A 1 84 ? 7.026 -12.234 -13.457 1.00 85.38 84 PHE A N 1
ATOM 609 C CA . PHE A 1 84 ? 7.440 -12.813 -12.179 1.00 85.38 84 PHE A CA 1
ATOM 610 C C . PHE A 1 84 ? 7.959 -11.770 -11.180 1.00 85.38 84 PHE A C 1
ATOM 612 O O . PHE A 1 84 ? 7.636 -11.847 -9.994 1.00 85.38 84 PHE A O 1
ATOM 619 N N . LEU A 1 85 ? 8.692 -10.753 -11.648 1.00 84.50 85 LEU A N 1
ATOM 620 C CA . LEU A 1 85 ? 9.205 -9.689 -10.783 1.00 84.50 85 LEU A CA 1
ATOM 621 C C . LEU A 1 85 ? 8.069 -8.978 -10.052 1.00 84.50 85 LEU A C 1
ATOM 623 O O . LEU A 1 85 ? 8.097 -8.837 -8.832 1.00 84.50 85 LEU A O 1
ATOM 627 N N . MET A 1 86 ? 7.068 -8.529 -10.806 1.00 85.75 86 MET A N 1
ATOM 628 C CA . MET A 1 86 ? 5.965 -7.753 -10.245 1.00 85.75 86 MET A CA 1
ATOM 629 C C . MET A 1 86 ? 5.091 -8.580 -9.315 1.00 85.75 86 MET A C 1
ATOM 631 O O . MET A 1 86 ? 4.575 -8.060 -8.323 1.00 85.75 86 MET A O 1
ATOM 635 N N . THR A 1 87 ? 4.989 -9.878 -9.590 1.00 91.19 87 THR A N 1
ATOM 636 C CA . THR A 1 87 ? 4.353 -10.841 -8.691 1.00 91.19 87 THR A CA 1
ATOM 637 C C . THR A 1 87 ? 5.090 -10.884 -7.353 1.00 91.19 87 THR A C 1
ATOM 639 O O . THR A 1 87 ? 4.479 -10.657 -6.309 1.00 91.19 87 THR A O 1
ATOM 642 N N . LEU A 1 88 ? 6.410 -11.105 -7.365 1.00 91.38 88 LEU A N 1
ATOM 643 C CA . LEU A 1 88 ? 7.209 -11.167 -6.139 1.00 91.38 88 LEU A CA 1
ATOM 644 C C . LEU A 1 88 ? 7.202 -9.848 -5.372 1.00 91.38 88 LEU A C 1
ATOM 646 O O . LEU A 1 88 ? 6.964 -9.862 -4.167 1.00 91.38 88 LEU A O 1
ATOM 650 N N . MET A 1 89 ? 7.392 -8.720 -6.060 1.00 90.81 89 MET A N 1
ATOM 651 C CA . MET A 1 89 ? 7.329 -7.395 -5.442 1.00 90.81 89 MET A CA 1
ATOM 652 C C . MET A 1 89 ? 6.002 -7.169 -4.734 1.00 90.81 89 MET A C 1
ATOM 654 O O . MET A 1 89 ? 5.992 -6.816 -3.557 1.00 90.81 89 MET A O 1
ATOM 658 N N . THR A 1 90 ? 4.887 -7.415 -5.424 1.00 92.19 90 THR A N 1
ATOM 659 C CA . THR A 1 90 ? 3.548 -7.238 -4.852 1.00 92.19 90 THR A CA 1
ATOM 660 C C . THR A 1 90 ? 3.333 -8.162 -3.659 1.00 92.19 90 THR A C 1
ATOM 662 O O . THR A 1 90 ? 2.771 -7.742 -2.651 1.00 92.19 90 THR A O 1
ATOM 665 N N . MET A 1 91 ? 3.820 -9.402 -3.734 1.00 94.88 91 MET A N 1
ATOM 666 C CA . MET A 1 91 ? 3.679 -10.373 -2.653 1.00 94.88 91 MET A CA 1
ATOM 667 C C . MET A 1 91 ? 4.464 -9.949 -1.405 1.00 94.88 91 MET A C 1
ATOM 669 O O . MET A 1 91 ? 3.889 -9.833 -0.323 1.00 94.88 91 MET A O 1
ATOM 673 N N . THR A 1 92 ? 5.762 -9.663 -1.542 1.00 94.69 92 THR A N 1
ATOM 674 C CA . THR A 1 92 ? 6.605 -9.268 -0.402 1.00 94.69 92 THR A CA 1
ATOM 675 C C . THR A 1 92 ? 6.239 -7.892 0.136 1.00 94.69 92 THR A C 1
ATOM 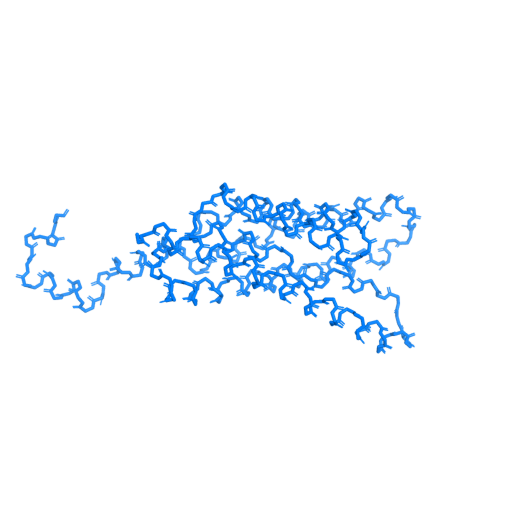677 O O . THR A 1 92 ? 6.239 -7.684 1.349 1.00 94.69 92 THR A O 1
ATOM 680 N N . GLY A 1 93 ? 5.873 -6.966 -0.753 1.00 93.88 93 GLY A N 1
ATOM 681 C CA . GLY A 1 93 ? 5.340 -5.661 -0.382 1.00 93.88 93 GLY A CA 1
ATOM 682 C C . GLY A 1 93 ? 4.057 -5.792 0.413 1.00 93.88 93 GLY A C 1
ATOM 683 O O . GLY A 1 93 ? 3.944 -5.187 1.473 1.00 93.88 93 GLY A O 1
ATOM 684 N N . GLY A 1 94 ? 3.112 -6.605 -0.064 1.00 93.81 94 GLY A N 1
ATOM 685 C CA . GLY A 1 94 ? 1.840 -6.852 0.608 1.00 93.81 94 GLY A CA 1
ATOM 686 C C . GLY A 1 94 ? 2.025 -7.443 2.004 1.00 93.81 94 GLY A C 1
ATOM 687 O O . GLY A 1 94 ? 1.426 -6.957 2.959 1.00 93.81 94 GLY A O 1
ATOM 688 N N . PHE A 1 95 ? 2.932 -8.410 2.166 1.00 95.50 95 PHE A N 1
ATOM 689 C CA . PHE A 1 95 ? 3.227 -8.998 3.478 1.00 95.50 95 PHE A CA 1
ATOM 690 C C . PHE A 1 95 ? 3.798 -7.987 4.471 1.00 95.50 95 PHE A C 1
ATOM 692 O O . PHE A 1 95 ? 3.341 -7.927 5.615 1.00 95.50 95 PHE A O 1
ATOM 699 N N . ILE A 1 96 ? 4.766 -7.172 4.048 1.00 95.50 96 ILE A N 1
ATOM 700 C CA . ILE A 1 96 ? 5.356 -6.146 4.915 1.00 95.50 96 ILE A CA 1
ATOM 701 C C . ILE A 1 96 ? 4.341 -5.045 5.203 1.00 95.50 96 ILE A C 1
ATOM 703 O O . ILE A 1 96 ? 4.192 -4.643 6.356 1.00 95.50 96 ILE A O 1
ATOM 707 N N . ALA A 1 97 ? 3.595 -4.607 4.191 1.00 93.62 97 ALA A N 1
ATOM 708 C CA . ALA A 1 97 ? 2.538 -3.623 4.344 1.00 93.62 97 ALA A CA 1
ATOM 709 C C . ALA A 1 97 ? 1.493 -4.097 5.359 1.00 93.62 97 ALA A C 1
ATOM 711 O O . ALA A 1 97 ? 1.206 -3.379 6.314 1.00 93.62 97 ALA A O 1
ATOM 712 N N . GLY A 1 98 ? 0.995 -5.328 5.230 1.00 93.38 98 GLY A N 1
ATOM 713 C CA . GLY A 1 98 ? 0.056 -5.914 6.181 1.00 93.38 98 GLY A CA 1
ATOM 714 C C . GLY A 1 98 ? 0.637 -6.033 7.591 1.00 93.38 98 GLY A C 1
ATOM 715 O O . GLY A 1 98 ? -0.007 -5.654 8.569 1.00 93.38 98 GLY A O 1
ATOM 716 N N . TYR A 1 99 ? 1.885 -6.494 7.719 1.00 93.88 99 TYR A N 1
ATOM 717 C CA . TYR A 1 99 ? 2.534 -6.650 9.023 1.00 93.88 99 TYR A CA 1
ATOM 718 C C . TYR A 1 99 ? 2.732 -5.321 9.758 1.00 93.88 99 TYR A C 1
ATOM 720 O O . TYR A 1 99 ? 2.519 -5.256 10.970 1.00 93.88 99 TYR A O 1
ATOM 728 N N . VAL A 1 100 ? 3.141 -4.275 9.041 1.00 92.31 100 VAL A N 1
ATOM 729 C CA . VAL A 1 100 ? 3.407 -2.954 9.621 1.00 92.31 100 VAL A CA 1
ATOM 730 C C . VAL A 1 100 ? 2.105 -2.231 9.962 1.00 92.31 100 VAL A C 1
ATOM 732 O O . VAL A 1 100 ? 2.016 -1.575 10.997 1.00 92.31 100 VAL A O 1
ATOM 735 N N . THR A 1 101 ? 1.076 -2.380 9.128 1.00 90.69 101 THR A N 1
ATOM 736 C CA . THR A 1 101 ? -0.180 -1.628 9.275 1.00 90.69 101 THR A CA 1
ATOM 737 C C . THR A 1 101 ? -1.167 -2.245 10.264 1.00 90.69 101 THR A C 1
ATOM 739 O O . THR A 1 101 ? -2.021 -1.526 10.775 1.00 90.69 101 THR A O 1
ATOM 742 N N . LYS A 1 102 ? -1.002 -3.521 10.649 1.00 85.69 102 LYS A N 1
ATOM 743 C CA . LYS A 1 102 ? -1.886 -4.213 11.614 1.00 85.69 102 LYS A CA 1
ATOM 744 C C . LYS A 1 102 ? -2.042 -3.512 12.975 1.00 85.69 102 LYS A C 1
ATOM 746 O O . LYS A 1 102 ? -3.006 -3.759 13.687 1.00 85.69 102 LYS A O 1
ATOM 751 N N . ASN A 1 103 ? -1.062 -2.695 13.372 1.00 80.31 103 ASN A N 1
ATOM 752 C CA . ASN A 1 103 ? -1.002 -2.046 14.686 1.00 80.31 103 ASN A CA 1
ATOM 753 C C . ASN A 1 103 ? -1.234 -0.527 14.618 1.00 80.31 103 ASN A C 1
ATOM 755 O O . ASN A 1 103 ? -0.973 0.169 15.600 1.00 80.31 103 ASN A O 1
ATOM 759 N N . ILE A 1 104 ? -1.687 -0.001 13.478 1.00 83.88 104 ILE A N 1
ATOM 760 C CA . ILE A 1 104 ? -1.989 1.424 13.329 1.00 83.88 104 ILE A CA 1
ATOM 761 C C . ILE A 1 104 ? -3.166 1.794 14.233 1.00 83.88 104 ILE A C 1
ATOM 763 O O . ILE A 1 104 ? -4.207 1.135 14.228 1.00 83.88 104 ILE A O 1
ATOM 767 N N . ARG A 1 105 ? -2.978 2.849 15.033 1.00 74.06 105 ARG A N 1
ATOM 768 C CA . ARG A 1 105 ? -3.991 3.365 15.963 1.00 74.06 105 ARG A CA 1
ATOM 769 C C . ARG A 1 105 ? -4.373 4.808 15.657 1.00 74.06 105 ARG A C 1
ATOM 771 O O . ARG A 1 105 ? -5.533 5.160 15.820 1.00 74.06 105 ARG A O 1
ATOM 778 N N . TYR A 1 106 ? -3.426 5.619 15.185 1.00 76.38 106 TYR A N 1
ATOM 779 C CA . TYR A 1 106 ? -3.654 7.025 14.854 1.00 76.38 106 TYR A CA 1
ATOM 780 C C . TYR A 1 106 ? -3.502 7.300 13.355 1.00 76.38 106 TYR A C 1
ATOM 782 O O . TYR A 1 106 ? -2.717 6.650 12.668 1.00 76.38 106 TYR A O 1
ATOM 790 N N . ARG A 1 107 ? -4.173 8.350 12.859 1.00 73.62 107 ARG A N 1
ATOM 791 C CA . ARG A 1 107 ? -4.082 8.816 11.456 1.00 73.62 107 ARG A CA 1
ATOM 792 C C . ARG A 1 107 ? -2.640 9.036 10.994 1.00 73.62 107 ARG A C 1
ATOM 794 O O . ARG A 1 107 ? -2.268 8.649 9.892 1.00 73.62 107 ARG A O 1
ATOM 801 N N . PHE A 1 108 ? -1.806 9.608 11.859 1.00 78.56 108 PHE A N 1
ATOM 802 C CA . PHE A 1 108 ? -0.395 9.854 11.558 1.00 78.56 108 PHE A CA 1
ATOM 803 C C . PHE A 1 108 ? 0.470 8.583 11.537 1.00 78.56 108 PHE A C 1
ATOM 805 O O . PHE A 1 108 ? 1.565 8.609 10.975 1.00 78.56 108 PHE A O 1
ATOM 812 N N . ASP A 1 109 ? -0.001 7.455 12.082 1.00 83.81 109 ASP A N 1
ATOM 813 C CA . ASP A 1 109 ? 0.757 6.200 12.052 1.00 83.81 109 ASP A CA 1
ATOM 814 C C . ASP A 1 109 ? 0.790 5.568 10.652 1.00 83.81 109 ASP A C 1
ATOM 816 O O . ASP A 1 109 ? 1.708 4.801 10.367 1.00 83.81 109 ASP A O 1
ATOM 820 N N . PHE A 1 110 ? -0.123 5.938 9.743 1.00 87.06 110 PHE A N 1
ATOM 821 C CA . PHE A 1 110 ? -0.066 5.514 8.337 1.00 87.06 110 PHE A CA 1
ATOM 822 C C . PHE A 1 110 ? 1.261 5.900 7.678 1.00 87.06 110 PHE A C 1
ATOM 824 O O . PHE A 1 110 ? 1.856 5.098 6.961 1.00 87.06 110 PHE A O 1
ATOM 831 N N . VAL A 1 111 ? 1.789 7.089 7.982 1.00 87.94 111 VAL A N 1
ATOM 832 C CA . VAL A 1 111 ? 3.060 7.572 7.417 1.00 87.94 111 VAL A CA 1
ATOM 833 C C . VAL A 1 111 ? 4.229 6.670 7.824 1.00 87.94 111 VAL A C 1
ATOM 835 O O . VAL A 1 111 ? 5.153 6.460 7.040 1.00 87.94 111 VAL A O 1
ATOM 838 N N . LYS A 1 112 ? 4.165 6.049 9.010 1.00 88.19 112 LYS A N 1
ATOM 839 C CA . LYS A 1 112 ? 5.190 5.109 9.493 1.00 88.19 112 LYS A CA 1
ATOM 840 C C . LYS A 1 112 ? 5.230 3.812 8.680 1.00 88.19 112 LYS A C 1
ATOM 842 O O . LYS A 1 112 ? 6.233 3.104 8.734 1.00 88.19 112 LYS A O 1
ATOM 847 N N . ALA A 1 113 ? 4.184 3.507 7.909 1.00 89.69 113 ALA A N 1
ATOM 848 C CA . ALA A 1 113 ? 4.162 2.354 7.016 1.00 89.69 113 ALA A CA 1
ATOM 849 C C . ALA A 1 113 ? 4.951 2.577 5.717 1.00 89.69 113 ALA A C 1
ATOM 851 O O . ALA A 1 113 ? 5.394 1.605 5.110 1.00 89.69 113 ALA A O 1
ATOM 852 N N . VAL A 1 114 ? 5.184 3.829 5.302 1.00 92.81 114 VAL A N 1
ATOM 853 C CA . VAL A 1 114 ? 5.865 4.133 4.031 1.00 92.81 114 VAL A CA 1
ATOM 854 C C . VAL A 1 114 ? 7.315 3.619 4.001 1.00 92.81 114 VAL A C 1
ATOM 856 O O . VAL A 1 114 ? 7.643 2.888 3.062 1.00 92.81 114 VAL A O 1
ATOM 859 N N . PRO A 1 115 ? 8.189 3.914 4.990 1.00 94.12 115 PRO A N 1
ATOM 860 C CA . PRO A 1 115 ? 9.593 3.501 4.931 1.00 94.12 115 PRO A CA 1
ATOM 861 C C . PRO A 1 115 ? 9.830 1.984 4.807 1.00 94.12 115 PRO A C 1
ATOM 863 O O . PRO A 1 115 ? 10.610 1.597 3.937 1.00 94.12 115 PRO A O 1
ATOM 866 N N . PRO A 1 116 ? 9.186 1.095 5.596 1.00 93.56 116 PRO A N 1
ATOM 867 C CA . PRO A 1 116 ? 9.429 -0.344 5.476 1.00 93.56 116 PRO A CA 1
ATOM 868 C C . PRO A 1 116 ? 8.907 -0.933 4.157 1.00 93.56 116 PRO A C 1
ATOM 870 O O . PRO A 1 116 ? 9.549 -1.821 3.597 1.00 93.56 116 PRO A O 1
ATOM 873 N N . ILE A 1 117 ? 7.788 -0.425 3.625 1.00 93.62 117 ILE A N 1
ATOM 874 C CA . ILE A 1 117 ? 7.266 -0.847 2.313 1.00 93.62 117 ILE A CA 1
ATOM 875 C C . ILE A 1 117 ? 8.212 -0.382 1.198 1.00 93.62 117 ILE A C 1
ATOM 877 O O . ILE A 1 117 ? 8.541 -1.144 0.291 1.00 93.62 117 ILE A O 1
ATOM 881 N N . PHE A 1 118 ? 8.701 0.856 1.277 1.00 94.25 118 PHE A N 1
ATOM 882 C CA . PHE A 1 118 ? 9.687 1.357 0.329 1.00 94.25 118 PHE A CA 1
ATOM 883 C C . PHE A 1 118 ? 10.997 0.565 0.386 1.00 94.25 118 PHE A C 1
ATOM 885 O O . PHE A 1 118 ? 11.528 0.212 -0.661 1.00 94.25 118 PHE A O 1
ATOM 892 N N . ALA A 1 119 ? 11.493 0.227 1.579 1.00 94.69 119 ALA A N 1
ATOM 893 C CA . ALA A 1 119 ? 12.736 -0.522 1.737 1.00 94.69 119 ALA A CA 1
ATOM 894 C C . ALA A 1 119 ? 12.691 -1.880 1.017 1.00 94.69 119 ALA A C 1
ATOM 896 O O . ALA A 1 119 ? 13.624 -2.214 0.288 1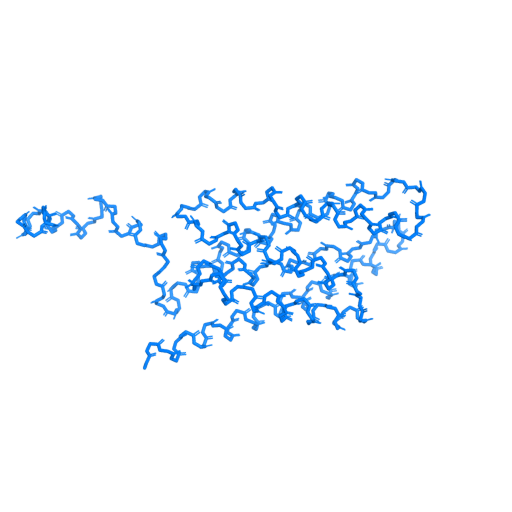.00 94.69 119 ALA A O 1
ATOM 897 N N . ILE A 1 120 ? 11.594 -2.639 1.147 1.00 94.44 120 ILE A N 1
ATOM 898 C CA . ILE A 1 120 ? 11.473 -3.922 0.439 1.00 94.44 120 ILE A CA 1
ATOM 899 C C . ILE A 1 120 ? 11.368 -3.739 -1.076 1.00 94.44 120 ILE A C 1
ATOM 901 O O . ILE A 1 120 ? 11.965 -4.509 -1.825 1.00 94.44 120 ILE A O 1
ATOM 905 N N . TYR A 1 121 ? 10.668 -2.703 -1.544 1.00 91.31 121 TYR A N 1
ATOM 906 C CA . TYR A 1 121 ? 10.602 -2.389 -2.971 1.00 91.31 121 TYR A CA 1
ATOM 907 C C . TYR A 1 121 ? 11.968 -1.985 -3.513 1.00 91.31 121 TYR A C 1
ATOM 909 O O . TYR A 1 121 ? 12.377 -2.494 -4.552 1.00 91.31 121 TYR A O 1
ATOM 917 N N . ALA A 1 122 ? 12.713 -1.151 -2.791 1.00 90.94 122 ALA A N 1
ATOM 918 C CA . ALA A 1 122 ? 14.054 -0.739 -3.175 1.00 90.94 122 ALA A CA 1
ATOM 919 C C . ALA A 1 122 ? 15.004 -1.941 -3.298 1.00 90.94 122 ALA A C 1
ATOM 921 O O . ALA A 1 122 ? 15.709 -2.053 -4.303 1.00 90.94 122 ALA A O 1
ATOM 922 N N . VAL A 1 123 ? 14.958 -2.871 -2.334 1.00 92.06 123 VAL A N 1
ATOM 923 C CA . VAL A 1 123 ? 15.727 -4.127 -2.365 1.00 92.06 123 VAL A CA 1
ATOM 924 C C . VAL A 1 123 ? 15.328 -4.993 -3.558 1.00 92.06 123 VAL A C 1
ATOM 926 O O . VAL A 1 123 ? 16.198 -5.470 -4.280 1.00 92.06 123 VAL A O 1
ATOM 929 N N . MET A 1 124 ? 14.031 -5.166 -3.818 1.00 90.06 124 MET A N 1
ATOM 930 C CA . MET A 1 124 ? 13.564 -5.967 -4.953 1.00 90.06 124 MET A CA 1
ATOM 931 C C . MET A 1 124 ? 13.953 -5.355 -6.305 1.00 90.06 124 MET A C 1
ATOM 933 O O . MET A 1 124 ? 14.373 -6.082 -7.205 1.00 90.06 124 MET A O 1
ATOM 937 N N . ILE A 1 125 ? 13.863 -4.026 -6.447 1.00 88.19 125 ILE A N 1
ATOM 938 C CA . ILE A 1 125 ? 14.299 -3.308 -7.656 1.00 88.19 125 ILE A CA 1
ATOM 939 C C . ILE A 1 125 ? 15.801 -3.522 -7.854 1.00 88.19 125 ILE A C 1
ATOM 941 O O . ILE A 1 125 ? 16.246 -3.821 -8.962 1.00 88.19 125 ILE A O 1
ATOM 945 N N . PHE A 1 126 ? 16.581 -3.411 -6.777 1.00 88.00 126 PHE A N 1
ATOM 946 C CA . PHE A 1 126 ? 18.025 -3.602 -6.817 1.00 88.00 126 PHE A CA 1
ATOM 947 C C . PHE A 1 126 ? 18.406 -5.025 -7.242 1.00 88.00 126 PHE A C 1
ATOM 949 O O . PHE A 1 126 ? 19.179 -5.190 -8.184 1.00 88.00 126 PHE A O 1
ATOM 956 N N . ILE A 1 127 ? 17.813 -6.050 -6.616 1.00 87.75 127 ILE A N 1
ATOM 957 C CA . ILE A 1 127 ? 18.041 -7.459 -6.972 1.00 87.75 127 ILE A CA 1
ATOM 958 C C . ILE A 1 127 ? 17.732 -7.691 -8.452 1.00 87.75 127 ILE A C 1
ATOM 960 O O . ILE A 1 127 ? 18.528 -8.302 -9.158 1.00 87.75 127 ILE A O 1
ATOM 964 N N . PHE A 1 128 ? 16.606 -7.181 -8.946 1.00 83.00 128 PHE A N 1
ATOM 965 C CA . PHE A 1 128 ? 16.222 -7.385 -10.339 1.00 83.00 128 PHE A CA 1
ATOM 966 C C . PHE A 1 128 ? 17.149 -6.690 -11.334 1.00 83.00 128 PHE A C 1
ATOM 968 O O . PHE A 1 128 ? 17.477 -7.263 -12.370 1.00 83.00 128 PHE A O 1
ATOM 975 N N . THR A 1 129 ? 17.610 -5.486 -10.995 1.00 82.25 129 THR A N 1
ATOM 976 C CA . THR A 1 129 ? 18.593 -4.754 -11.806 1.00 82.25 129 THR A CA 1
ATOM 977 C C . THR A 1 129 ? 19.879 -5.576 -11.956 1.00 82.25 129 THR A C 1
ATOM 979 O O . THR A 1 129 ? 20.404 -5.701 -13.060 1.00 82.25 129 THR A O 1
ATOM 982 N N . LEU A 1 130 ? 20.335 -6.222 -10.872 1.00 83.44 130 LEU A N 1
ATOM 983 C CA . LEU A 1 130 ? 21.490 -7.127 -10.911 1.00 83.44 130 LEU A CA 1
ATOM 984 C C . LEU A 1 130 ? 21.230 -8.381 -11.756 1.00 83.44 130 LEU A C 1
ATOM 986 O O . LEU A 1 130 ? 22.091 -8.776 -12.536 1.00 83.44 130 LEU A O 1
ATOM 990 N N . VAL A 1 131 ? 20.053 -9.002 -11.618 1.00 83.00 131 VAL A N 1
ATOM 991 C CA . VAL A 1 131 ? 19.696 -10.233 -12.349 1.00 83.00 131 VAL A CA 1
ATOM 992 C C . VAL A 1 131 ? 19.642 -10.011 -13.863 1.00 83.00 131 VAL A C 1
ATOM 994 O O . VAL A 1 131 ? 20.068 -10.885 -14.613 1.00 83.00 131 VAL A O 1
ATOM 997 N N . ASN A 1 132 ? 19.170 -8.851 -14.325 1.00 77.25 132 ASN A N 1
ATOM 998 C CA . ASN A 1 132 ? 19.098 -8.550 -15.760 1.00 77.25 132 ASN A CA 1
ATOM 999 C C . ASN A 1 132 ? 20.436 -8.125 -16.378 1.00 77.25 132 ASN A C 1
ATOM 1001 O O . ASN A 1 132 ? 20.498 -7.899 -17.585 1.00 77.25 132 ASN A O 1
ATOM 1005 N N . GLY A 1 133 ? 21.500 -7.993 -15.580 1.00 68.38 133 GLY A N 1
ATOM 1006 C CA . GLY A 1 133 ? 22.809 -7.578 -16.081 1.00 68.38 133 GLY A CA 1
ATOM 1007 C C . GLY A 1 133 ? 22.844 -6.138 -16.604 1.00 68.38 133 GLY A C 1
ATOM 1008 O O . GLY A 1 133 ? 23.734 -5.796 -17.383 1.00 68.38 133 GLY A O 1
ATOM 1009 N N . GLU A 1 134 ? 21.899 -5.284 -16.192 1.00 64.50 134 GLU A N 1
ATOM 1010 C CA . GLU A 1 134 ? 21.916 -3.859 -16.527 1.00 64.50 134 GLU A CA 1
ATOM 1011 C C . GLU A 1 134 ? 23.085 -3.187 -15.786 1.00 64.50 134 GLU A C 1
ATOM 1013 O O . GLU A 1 134 ? 22.986 -2.801 -14.625 1.00 64.50 134 GLU A O 1
ATOM 1018 N N . ALA A 1 135 ? 24.234 -3.069 -16.461 1.00 51.50 135 ALA A N 1
ATOM 1019 C CA . ALA A 1 135 ? 25.461 -2.492 -15.899 1.00 51.50 135 ALA A CA 1
ATOM 1020 C C . ALA A 1 135 ? 25.347 -0.982 -15.604 1.00 51.50 135 ALA A C 1
ATOM 1022 O O . ALA A 1 135 ? 26.141 -0.421 -14.847 1.00 51.50 135 ALA A O 1
ATOM 1023 N N . ALA A 1 136 ? 24.360 -0.312 -16.199 1.00 56.84 136 ALA A N 1
ATOM 1024 C CA . ALA A 1 136 ? 24.113 1.102 -15.992 1.00 56.84 136 ALA A CA 1
ATOM 1025 C C . ALA A 1 136 ? 23.114 1.301 -14.841 1.00 56.84 136 ALA A C 1
ATOM 1027 O O . ALA A 1 136 ? 21.903 1.334 -15.036 1.00 5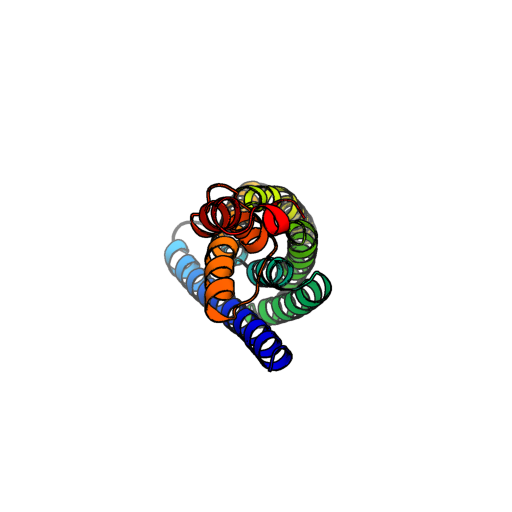6.84 136 ALA A O 1
ATOM 1028 N N . PHE A 1 137 ? 23.633 1.543 -13.634 1.00 66.38 137 PHE A N 1
ATOM 1029 C CA . PHE A 1 137 ? 22.859 2.009 -12.470 1.00 66.38 137 PHE A CA 1
ATOM 1030 C C . PHE A 1 137 ? 22.121 3.347 -12.695 1.00 66.38 137 PHE A C 1
ATOM 1032 O O . PHE A 1 137 ? 21.436 3.835 -11.794 1.00 66.38 137 PHE A O 1
ATOM 1039 N N . SER A 1 138 ? 22.242 3.954 -13.880 1.00 64.00 138 SER A N 1
ATOM 1040 C CA . SER A 1 138 ? 21.641 5.238 -14.242 1.00 64.00 138 SER A CA 1
ATOM 1041 C C . SER A 1 138 ? 20.112 5.248 -14.120 1.00 64.00 138 SER A C 1
ATOM 1043 O O . SER A 1 138 ? 19.549 6.301 -13.835 1.00 64.00 138 SER A O 1
ATOM 1045 N N . GLY A 1 139 ? 19.442 4.096 -14.251 1.00 72.88 139 GLY A N 1
ATOM 1046 C CA . GLY A 1 139 ? 17.989 3.965 -14.064 1.00 72.88 139 GLY A CA 1
ATOM 1047 C C . GLY A 1 139 ? 17.536 3.621 -12.637 1.00 72.88 139 GLY A C 1
ATOM 1048 O O . GLY A 1 139 ? 16.353 3.753 -12.315 1.00 72.88 139 GLY A O 1
ATOM 1049 N N . LEU A 1 140 ? 18.448 3.201 -11.752 1.00 81.75 140 LEU A N 1
ATOM 1050 C CA . LEU A 1 140 ? 18.089 2.679 -10.427 1.00 81.75 140 LEU A CA 1
ATOM 1051 C C . LEU A 1 140 ? 17.480 3.762 -9.529 1.00 81.75 140 LEU A C 1
ATOM 1053 O O . LEU A 1 140 ? 16.430 3.549 -8.923 1.00 81.75 140 LEU A O 1
ATOM 1057 N N . LEU A 1 141 ? 18.113 4.938 -9.483 1.00 82.31 141 LEU A N 1
ATOM 1058 C CA . LEU A 1 141 ? 17.646 6.058 -8.664 1.00 82.31 141 LEU A CA 1
ATOM 1059 C C . LEU A 1 141 ? 16.266 6.548 -9.122 1.00 82.31 141 LEU A C 1
ATOM 1061 O O . LEU A 1 141 ? 15.414 6.871 -8.296 1.00 82.31 141 LEU A O 1
ATOM 1065 N N . GLN A 1 142 ? 16.023 6.548 -10.434 1.00 81.62 142 GLN A N 1
ATOM 1066 C CA . GLN A 1 142 ? 14.727 6.907 -11.000 1.00 81.62 142 GLN A CA 1
ATOM 1067 C C . GLN A 1 142 ? 13.651 5.877 -10.631 1.00 81.62 142 GLN A C 1
ATOM 1069 O O . GLN A 1 142 ? 12.573 6.262 -10.181 1.00 81.62 142 GLN A O 1
ATOM 1074 N N . ASN A 1 143 ? 13.951 4.579 -10.745 1.00 82.69 143 ASN A N 1
ATOM 1075 C CA . ASN A 1 143 ? 13.033 3.508 -10.349 1.00 82.69 143 ASN A CA 1
ATOM 1076 C C . ASN A 1 143 ? 12.704 3.562 -8.848 1.00 82.69 143 ASN A C 1
ATOM 1078 O O . ASN A 1 143 ? 11.546 3.395 -8.467 1.00 82.69 143 ASN A O 1
ATOM 1082 N N . TRP A 1 144 ? 13.683 3.867 -7.992 1.00 86.88 144 TRP A N 1
ATOM 1083 C CA . TRP A 1 144 ? 13.440 4.126 -6.570 1.00 86.88 144 TRP A CA 1
ATOM 1084 C C . TRP A 1 144 ? 12.590 5.378 -6.340 1.00 86.88 144 TRP A C 1
ATOM 1086 O O . TRP A 1 144 ? 11.677 5.347 -5.515 1.00 86.88 144 TRP A O 1
ATOM 1096 N N . GLY A 1 145 ? 12.819 6.453 -7.096 1.00 86.88 145 GLY A N 1
ATOM 1097 C CA . GLY A 1 145 ? 11.973 7.646 -7.063 1.00 86.88 145 GLY A CA 1
ATOM 1098 C C . GLY A 1 145 ? 10.509 7.307 -7.352 1.00 86.88 145 GLY A C 1
ATOM 1099 O O . GLY A 1 145 ? 9.632 7.613 -6.545 1.00 86.88 145 GLY A O 1
ATOM 1100 N N . ILE A 1 146 ? 10.246 6.571 -8.433 1.00 85.25 146 ILE A N 1
ATOM 1101 C CA . ILE A 1 146 ? 8.893 6.134 -8.808 1.00 85.25 146 ILE A CA 1
ATOM 1102 C C . ILE A 1 146 ? 8.294 5.215 -7.735 1.00 85.25 146 ILE A C 1
ATOM 1104 O O . ILE A 1 146 ? 7.146 5.402 -7.332 1.00 85.25 146 ILE A O 1
ATOM 1108 N N . ALA A 1 147 ? 9.072 4.259 -7.221 1.00 87.25 147 ALA A N 1
ATOM 1109 C CA . ALA A 1 147 ? 8.617 3.348 -6.177 1.00 87.25 147 ALA A CA 1
ATOM 1110 C C . ALA A 1 147 ? 8.255 4.079 -4.877 1.00 87.25 147 ALA A C 1
ATOM 1112 O O . ALA A 1 147 ? 7.272 3.720 -4.234 1.00 87.25 147 ALA A O 1
ATOM 1113 N N . SER A 1 148 ? 9.000 5.123 -4.500 1.00 89.00 148 SER A N 1
ATOM 1114 C CA . SER A 1 148 ? 8.688 5.911 -3.302 1.00 89.00 148 SER A CA 1
ATOM 1115 C C . SER A 1 148 ? 7.366 6.668 -3.449 1.00 89.00 148 SER A C 1
ATOM 1117 O O . SER A 1 148 ? 6.521 6.597 -2.555 1.00 89.00 148 SER A O 1
ATOM 1119 N N . VAL A 1 149 ? 7.130 7.297 -4.607 1.00 90.06 149 VAL A N 1
ATOM 1120 C CA . VAL A 1 149 ? 5.851 7.948 -4.930 1.00 90.06 149 VAL A CA 1
ATOM 1121 C C . VAL A 1 149 ? 4.709 6.932 -4.915 1.00 90.06 149 VAL A C 1
ATOM 1123 O O . VAL A 1 149 ? 3.665 7.203 -4.324 1.00 90.06 149 VAL A O 1
ATOM 1126 N N . ASN A 1 150 ? 4.917 5.744 -5.486 1.00 89.06 150 ASN A N 1
ATOM 1127 C CA . ASN A 1 150 ? 3.928 4.670 -5.477 1.00 89.06 150 ASN A CA 1
ATOM 1128 C C . ASN A 1 150 ? 3.588 4.202 -4.048 1.00 89.06 150 ASN A C 1
ATOM 1130 O O . ASN A 1 150 ? 2.416 4.077 -3.699 1.00 89.06 150 ASN A O 1
ATOM 1134 N N . CYS A 1 151 ? 4.590 4.005 -3.185 1.00 90.88 151 CYS A N 1
ATOM 1135 C CA . CYS A 1 151 ? 4.369 3.647 -1.781 1.00 90.88 151 CYS A CA 1
ATOM 1136 C C . CYS A 1 151 ? 3.556 4.715 -1.040 1.00 90.88 151 CYS A C 1
ATOM 1138 O O . CYS A 1 151 ? 2.597 4.383 -0.341 1.00 90.88 151 CYS A O 1
ATOM 1140 N N . CYS A 1 152 ? 3.905 5.993 -1.216 1.00 92.25 152 CYS A N 1
ATOM 1141 C CA . CYS A 1 152 ? 3.154 7.108 -0.643 1.00 92.25 152 CYS A CA 1
ATOM 1142 C C . CYS A 1 152 ? 1.706 7.129 -1.148 1.00 92.25 152 CYS A C 1
ATOM 1144 O O . CYS A 1 152 ? 0.781 7.245 -0.345 1.00 92.25 152 CYS A O 1
ATOM 1146 N N . ALA A 1 153 ? 1.498 6.959 -2.456 1.00 91.25 153 ALA A N 1
ATOM 1147 C CA . ALA A 1 153 ? 0.171 6.915 -3.059 1.00 91.25 153 ALA A CA 1
ATOM 1148 C C . ALA A 1 153 ? -0.663 5.739 -2.525 1.00 91.25 153 ALA A C 1
ATOM 1150 O O . ALA A 1 153 ? -1.825 5.929 -2.173 1.00 91.25 153 ALA A O 1
ATOM 1151 N N . ALA A 1 154 ? -0.075 4.546 -2.395 1.00 91.50 154 ALA A N 1
ATOM 1152 C CA . ALA A 1 154 ? -0.753 3.364 -1.866 1.00 91.50 154 ALA A CA 1
ATOM 1153 C C . ALA A 1 154 ? -1.195 3.544 -0.404 1.00 91.50 154 ALA A C 1
ATOM 1155 O O . ALA A 1 154 ? -2.316 3.179 -0.050 1.00 91.50 154 ALA A O 1
ATOM 1156 N N . VAL A 1 155 ? -0.332 4.120 0.441 1.00 91.88 155 VAL A N 1
ATOM 1157 C CA . VAL A 1 155 ? -0.635 4.404 1.855 1.00 91.88 155 VAL A CA 1
ATOM 1158 C C . VAL A 1 155 ? -1.680 5.512 1.991 1.00 91.88 155 VAL A C 1
ATOM 1160 O O . VAL A 1 155 ? -2.598 5.407 2.799 1.00 91.88 155 VAL A O 1
ATOM 1163 N N . PHE A 1 156 ? -1.578 6.571 1.191 1.00 91.94 156 PHE A N 1
ATOM 1164 C CA . PHE A 1 156 ? -2.542 7.666 1.230 1.00 91.94 156 PHE A CA 1
ATOM 1165 C C . PHE A 1 156 ? -3.929 7.218 0.749 1.00 91.94 156 PHE A C 1
ATOM 1167 O O . PHE A 1 156 ? -4.945 7.507 1.380 1.00 91.94 156 PHE A O 1
ATOM 1174 N N . LEU A 1 157 ? -3.977 6.447 -0.339 1.00 91.19 157 LEU A N 1
ATOM 1175 C CA . LEU A 1 157 ? -5.227 5.930 -0.882 1.00 91.19 157 LEU A CA 1
ATOM 1176 C C . LEU A 1 157 ? -5.870 4.902 0.061 1.00 91.19 157 LEU A C 1
ATOM 1178 O O . LEU A 1 157 ? -7.089 4.906 0.223 1.00 91.19 157 LEU A O 1
ATOM 1182 N N . SER A 1 158 ? -5.073 4.067 0.739 1.00 91.06 158 SER A N 1
ATOM 1183 C CA . SER A 1 158 ? -5.597 3.150 1.757 1.00 91.06 158 SER A CA 1
ATOM 1184 C C . SER A 1 158 ? -6.129 3.887 2.986 1.00 91.06 158 SER A C 1
ATOM 1186 O O . SER A 1 158 ? -7.160 3.485 3.517 1.00 91.06 158 SER A O 1
ATOM 1188 N N . MET A 1 159 ? -5.518 5.000 3.401 1.00 89.38 159 MET A N 1
ATOM 1189 C CA . MET A 1 159 ? -6.044 5.842 4.482 1.00 89.38 159 MET A CA 1
ATOM 1190 C C . MET A 1 159 ? -7.447 6.376 4.153 1.00 89.38 159 MET A C 1
ATOM 1192 O O . MET A 1 159 ? -8.363 6.237 4.963 1.00 89.38 159 MET A O 1
ATOM 1196 N N . ILE A 1 160 ? -7.642 6.927 2.949 1.00 89.56 160 ILE A N 1
ATOM 1197 C CA . ILE A 1 160 ? -8.951 7.434 2.501 1.00 89.56 160 ILE A CA 1
ATOM 1198 C C . ILE A 1 160 ? -9.976 6.297 2.429 1.00 89.56 160 ILE A C 1
ATOM 1200 O O . ILE A 1 160 ? -11.088 6.419 2.942 1.00 89.56 160 ILE A O 1
ATOM 1204 N N . LEU A 1 161 ? -9.603 5.177 1.807 1.00 89.12 161 LEU A N 1
ATOM 1205 C CA . LEU A 1 161 ? -10.505 4.041 1.642 1.00 89.12 161 LEU A CA 1
ATOM 1206 C C . LEU A 1 161 ? -10.858 3.383 2.979 1.00 89.12 161 LEU A C 1
ATOM 1208 O O . LEU A 1 161 ? -11.984 2.925 3.125 1.00 89.12 161 LEU A O 1
ATOM 1212 N N . THR A 1 162 ? -9.959 3.381 3.966 1.00 87.56 162 THR A N 1
ATOM 1213 C CA . THR A 1 162 ? -10.261 2.862 5.310 1.00 87.56 162 THR A CA 1
ATOM 1214 C C . THR A 1 162 ? -11.461 3.599 5.904 1.00 87.56 162 THR A C 1
ATOM 1216 O O . THR A 1 162 ? -12.429 2.951 6.288 1.00 87.56 162 THR A O 1
ATOM 1219 N N . MET A 1 163 ? -11.468 4.936 5.861 1.00 82.25 163 MET A N 1
ATOM 1220 C CA . MET A 1 163 ? -12.584 5.751 6.365 1.00 82.25 163 MET A CA 1
ATOM 1221 C C . MET A 1 163 ? -13.905 5.464 5.629 1.00 82.25 163 MET A C 1
ATOM 1223 O O . MET A 1 163 ? -14.971 5.392 6.238 1.00 82.25 163 MET A O 1
ATOM 1227 N N . VAL A 1 164 ? -13.847 5.267 4.308 1.00 85.88 164 VAL A N 1
ATOM 1228 C CA . VAL A 1 164 ? -15.030 4.930 3.499 1.00 85.88 164 VAL A CA 1
ATOM 1229 C C . VAL A 1 164 ? -15.576 3.546 3.867 1.00 85.88 164 VAL A C 1
ATOM 1231 O O . VAL A 1 164 ? -16.786 3.375 4.011 1.00 85.88 164 VAL A O 1
ATOM 1234 N N . PHE A 1 165 ? -14.700 2.554 4.040 1.00 83.75 165 PHE A N 1
ATOM 1235 C CA . PHE A 1 165 ? -15.097 1.193 4.399 1.00 83.75 165 PHE A CA 1
ATOM 1236 C C . PHE A 1 165 ? -15.627 1.093 5.834 1.00 83.75 165 PHE A C 1
ATOM 1238 O O . PHE A 1 165 ? -16.590 0.361 6.057 1.00 83.75 165 PHE A O 1
ATOM 1245 N N . GLU A 1 166 ? -15.060 1.844 6.781 1.00 80.88 166 GLU A N 1
ATOM 1246 C CA . GLU A 1 166 ? -15.584 1.955 8.149 1.00 80.88 166 GLU A CA 1
ATOM 1247 C C . GLU A 1 166 ? -17.039 2.438 8.138 1.00 80.88 166 GLU A C 1
ATOM 1249 O O . GLU A 1 166 ? -17.909 1.785 8.715 1.00 80.88 166 GLU A O 1
ATOM 1254 N N . GLY A 1 167 ? -17.326 3.519 7.401 1.00 74.31 167 GLY A N 1
ATOM 1255 C CA . GLY A 1 167 ? -18.676 4.076 7.294 1.00 74.31 167 GLY A CA 1
ATOM 1256 C C . GLY A 1 167 ? -19.672 3.183 6.543 1.00 74.31 167 GLY A C 1
ATOM 1257 O O . GLY A 1 167 ? -20.836 3.107 6.927 1.00 74.31 167 GLY A O 1
ATOM 1258 N N . LEU A 1 168 ? -19.241 2.487 5.484 1.00 76.56 168 LEU A N 1
ATOM 1259 C CA . LEU A 1 168 ? -20.123 1.633 4.673 1.00 76.56 168 LEU A CA 1
ATOM 1260 C C . LEU A 1 168 ? -20.437 0.281 5.323 1.00 76.56 168 LEU A C 1
ATOM 1262 O O . LEU A 1 168 ? -21.546 -0.235 5.171 1.00 76.56 168 LEU A O 1
ATOM 1266 N N . PHE A 1 169 ? -19.462 -0.323 6.006 1.00 71.44 169 PHE A N 1
ATOM 1267 C CA . PHE A 1 169 ? -19.590 -1.683 6.535 1.00 71.44 169 PHE A CA 1
ATOM 1268 C C . PHE A 1 169 ? -19.796 -1.742 8.049 1.00 71.44 169 PHE A C 1
ATOM 1270 O O . PHE A 1 169 ? -20.037 -2.839 8.564 1.00 71.44 169 PHE A O 1
ATOM 1277 N N . ASP A 1 170 ? -19.782 -0.592 8.734 1.00 64.25 170 ASP A N 1
ATOM 1278 C CA . ASP A 1 170 ? -19.935 -0.485 10.192 1.00 64.25 170 ASP A CA 1
ATOM 1279 C C . ASP A 1 170 ? -18.885 -1.346 10.922 1.00 64.25 170 ASP A C 1
ATOM 1281 O O . ASP A 1 170 ? -19.153 -2.068 11.885 1.00 64.25 170 ASP A O 1
ATOM 1285 N N . VAL A 1 171 ? -17.671 -1.354 10.360 1.00 64.19 171 VAL A N 1
ATOM 1286 C CA . VAL A 1 171 ? -16.512 -2.062 10.904 1.00 64.19 171 VAL A CA 1
ATOM 1287 C C . VAL A 1 171 ? -15.740 -1.060 11.746 1.00 64.19 171 VAL A C 1
ATOM 1289 O O . VAL A 1 171 ? -15.147 -0.131 11.212 1.00 64.19 171 VAL A O 1
ATOM 1292 N N . THR A 1 172 ? -15.745 -1.243 13.064 1.00 59.88 172 THR A N 1
ATOM 1293 C CA . THR A 1 172 ? -14.971 -0.406 13.985 1.00 59.88 172 THR A CA 1
ATOM 1294 C C . THR A 1 172 ? -13.493 -0.774 13.900 1.00 59.88 172 THR A C 1
ATOM 1296 O O . THR A 1 172 ? -13.096 -1.835 14.392 1.00 59.88 172 THR A O 1
ATOM 1299 N N . SER A 1 173 ? -12.672 0.087 13.303 1.00 63.78 173 SER A N 1
ATOM 1300 C CA . SER A 1 173 ? -11.219 -0.018 13.442 1.00 63.78 173 SER A CA 1
ATOM 1301 C C . SER A 1 173 ? -10.767 0.516 14.804 1.00 63.78 173 SER A C 1
ATOM 1303 O O . SER A 1 173 ? -11.476 1.273 15.477 1.00 63.78 173 SER A O 1
ATOM 1305 N N . ASN A 1 174 ? -9.533 0.189 15.190 1.00 60.94 174 ASN A N 1
ATOM 1306 C CA . ASN A 1 174 ? -8.906 0.756 16.387 1.00 60.94 174 ASN A CA 1
ATOM 1307 C C . ASN A 1 174 ? -8.895 2.295 16.383 1.00 60.94 174 ASN A C 1
ATOM 1309 O O . ASN A 1 174 ? -8.912 2.899 17.452 1.00 60.94 174 ASN A O 1
ATOM 1313 N N . MET A 1 175 ? -8.890 2.924 15.204 1.00 59.22 175 MET A N 1
ATOM 1314 C CA . MET A 1 175 ? -8.889 4.377 15.081 1.00 59.22 175 MET A CA 1
ATOM 1315 C C . MET A 1 175 ? -10.251 4.969 15.447 1.00 59.22 175 MET A C 1
ATOM 1317 O O . MET A 1 175 ? -10.312 5.864 16.285 1.00 59.22 175 MET A O 1
ATOM 1321 N N . THR A 1 176 ? -11.346 4.412 14.916 1.00 58.25 176 THR A N 1
ATOM 1322 C CA . THR A 1 176 ? -12.703 4.818 15.324 1.00 58.25 176 THR A CA 1
ATOM 1323 C C . THR A 1 176 ? -12.939 4.616 16.820 1.00 58.25 176 THR A C 1
ATOM 1325 O O . THR A 1 176 ? -13.531 5.474 17.462 1.00 58.25 176 THR A O 1
ATOM 1328 N N . LEU A 1 177 ? -12.415 3.537 17.413 1.00 59.03 177 LEU A N 1
ATOM 1329 C CA . LEU A 1 177 ? -12.530 3.302 18.856 1.00 59.03 177 LEU A CA 1
ATOM 1330 C C . LEU A 1 177 ? -11.834 4.387 19.688 1.00 59.03 177 LEU A C 1
ATOM 1332 O O . LEU A 1 177 ? -12.375 4.801 20.707 1.00 59.03 177 LEU A O 1
ATOM 1336 N N . ILE A 1 178 ? -10.664 4.863 19.253 1.00 59.41 178 ILE A N 1
ATOM 1337 C CA . ILE A 1 178 ? -9.951 5.956 19.927 1.00 59.41 178 ILE A CA 1
ATOM 1338 C C . ILE A 1 178 ? -10.670 7.295 19.718 1.00 59.41 178 ILE A C 1
ATOM 1340 O O . ILE A 1 178 ? -10.776 8.064 20.668 1.00 59.41 178 ILE A O 1
ATOM 1344 N N . GLU A 1 179 ? -11.203 7.564 18.521 1.00 64.12 179 GLU A N 1
ATOM 1345 C CA . GLU A 1 179 ? -11.995 8.777 18.257 1.00 64.12 179 GLU A CA 1
ATOM 1346 C C . GLU A 1 179 ? -13.284 8.812 19.101 1.00 64.12 179 GLU A C 1
ATOM 1348 O O . GLU A 1 179 ? -13.645 9.858 19.636 1.00 64.12 179 GLU A O 1
ATOM 1353 N N . LEU A 1 180 ? -13.947 7.666 19.294 1.00 60.69 180 LEU A N 1
ATOM 1354 C CA . LEU A 1 180 ? -15.107 7.538 20.184 1.00 60.69 180 LEU A CA 1
ATOM 1355 C C . LEU A 1 180 ? -14.744 7.594 21.677 1.00 60.69 180 LEU A C 1
ATOM 1357 O O . LEU A 1 180 ? -15.594 7.965 22.483 1.00 60.69 180 LEU A O 1
ATOM 1361 N N . ALA A 1 181 ? -13.513 7.235 22.048 1.00 61.19 181 ALA A N 1
ATOM 1362 C CA . ALA A 1 181 ? -13.016 7.299 23.422 1.00 61.19 181 ALA A CA 1
ATOM 1363 C C . ALA A 1 181 ? -12.482 8.691 23.821 1.00 61.19 181 ALA A C 1
ATOM 1365 O O . ALA A 1 181 ? -12.020 8.864 24.951 1.00 61.19 181 ALA A O 1
ATOM 1366 N N . ASP A 1 182 ? -12.535 9.689 22.931 1.00 70.44 182 ASP A N 1
ATOM 1367 C CA . ASP A 1 182 ? -12.147 11.062 23.257 1.00 70.44 182 ASP A CA 1
ATOM 1368 C C . ASP A 1 182 ? -13.148 11.685 24.246 1.00 70.44 182 ASP A C 1
ATOM 1370 O O . ASP A 1 182 ? -14.320 11.907 23.933 1.00 70.44 182 ASP A O 1
ATOM 1374 N N . MET A 1 183 ? -12.678 12.016 25.451 1.00 62.38 183 MET A N 1
ATOM 1375 C CA . MET A 1 183 ? -13.497 12.596 26.524 1.00 62.38 183 MET A CA 1
ATOM 1376 C C . MET A 1 183 ? -14.096 13.967 26.181 1.00 62.38 183 MET A C 1
ATOM 1378 O O . MET A 1 183 ? -15.019 14.422 26.859 1.00 62.38 183 MET A O 1
ATOM 1382 N N . ASN A 1 184 ? -13.628 14.620 25.116 1.00 64.56 184 ASN A N 1
ATOM 1383 C CA . ASN A 1 184 ? -14.247 15.844 24.611 1.00 64.56 184 ASN A CA 1
ATOM 1384 C C . ASN A 1 184 ? -15.514 15.592 23.783 1.00 64.56 184 ASN A C 1
ATOM 1386 O O . ASN A 1 184 ? -16.212 16.547 23.429 1.00 64.56 184 ASN A O 1
ATOM 1390 N N . HIS A 1 185 ? -15.845 14.335 23.479 1.00 71.00 185 HIS A N 1
ATOM 1391 C CA . HIS A 1 185 ? -17.024 14.007 22.695 1.00 71.00 185 HIS A CA 1
ATOM 1392 C C . HIS A 1 185 ? -18.311 14.410 23.450 1.00 71.00 185 HIS A C 1
ATOM 1394 O O . HIS A 1 185 ? -18.468 14.076 24.630 1.00 71.00 185 HIS A O 1
ATOM 1400 N N . PRO A 1 186 ? -19.282 15.089 22.802 1.00 70.19 186 PRO A N 1
ATOM 1401 C CA . PRO A 1 186 ? -20.489 15.598 23.466 1.00 70.19 186 PRO A CA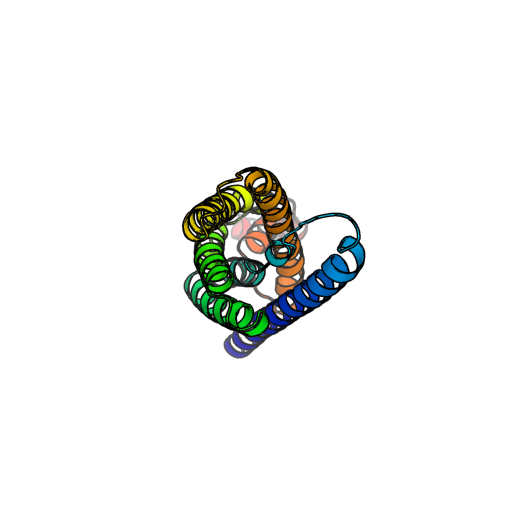 1
ATOM 1402 C C . PRO A 1 186 ? -21.316 14.501 24.151 1.00 70.19 186 PRO A C 1
ATOM 1404 O O . PRO A 1 186 ? -21.969 14.763 25.159 1.00 70.19 186 PRO A O 1
ATOM 1407 N N . ILE A 1 187 ? -21.249 13.265 23.643 1.00 72.00 187 ILE A N 1
ATOM 1408 C CA . ILE A 1 187 ? -21.876 12.090 24.269 1.00 72.00 187 ILE A CA 1
ATOM 1409 C C . ILE A 1 187 ? -21.175 11.699 25.576 1.00 72.00 187 ILE A C 1
ATOM 1411 O O . ILE A 1 187 ? -21.864 11.480 26.564 1.00 72.00 187 ILE A O 1
ATOM 1415 N N . LEU A 1 188 ? -19.839 11.659 25.623 1.00 71.94 188 LEU A N 1
ATOM 1416 C CA . LEU A 1 188 ? -19.098 11.325 26.849 1.00 71.94 188 LEU A CA 1
ATOM 1417 C C . LEU A 1 188 ? -19.213 12.434 27.896 1.00 71.94 188 LEU A C 1
ATOM 1419 O O . LEU A 1 188 ? -19.344 12.153 29.084 1.00 71.94 188 LEU A O 1
ATOM 1423 N N . LYS A 1 189 ? -19.281 13.690 27.450 1.00 74.44 189 LYS A N 1
ATOM 1424 C CA . LYS A 1 189 ? -19.552 14.841 28.315 1.00 74.44 189 LYS A CA 1
ATOM 1425 C C . LYS A 1 189 ? -20.970 14.825 28.891 1.00 74.44 189 LYS A C 1
ATOM 1427 O O . LYS A 1 189 ? -21.168 15.241 30.023 1.00 74.44 189 LYS A O 1
ATOM 1432 N N . ARG A 1 190 ? -21.964 14.337 28.142 1.00 76.19 190 ARG A N 1
ATOM 1433 C CA . ARG A 1 190 ? -23.301 14.072 28.695 1.00 76.19 190 ARG A CA 1
ATOM 1434 C C . ARG A 1 190 ? -23.289 12.895 29.653 1.00 76.19 190 ARG A C 1
ATOM 1436 O O . ARG A 1 190 ? -23.889 12.996 30.710 1.00 76.19 190 ARG A O 1
ATOM 1443 N N . LEU A 1 191 ? -22.580 11.820 29.326 1.00 78.44 191 LEU A N 1
ATOM 1444 C CA . LEU A 1 191 ? -22.501 10.629 30.168 1.00 78.44 191 LEU A CA 1
ATOM 1445 C C . LEU A 1 191 ? -21.827 10.933 31.516 1.00 78.44 191 LEU A C 1
ATOM 1447 O O . LEU A 1 191 ? -22.296 10.460 32.546 1.00 78.44 191 LEU A O 1
ATOM 1451 N N . SER A 1 192 ? -20.810 11.803 31.538 1.00 79.19 192 SER A N 1
ATOM 1452 C CA . SER A 1 192 ? -20.193 12.275 32.784 1.00 79.19 192 SER A CA 1
ATOM 1453 C C . SER A 1 192 ? -21.111 13.166 33.631 1.00 79.19 192 SER A C 1
ATOM 1455 O O . SER A 1 192 ? -20.959 13.198 34.850 1.00 79.19 192 SER A O 1
ATOM 1457 N N . ILE A 1 193 ? -22.084 13.850 33.015 1.00 80.88 193 ILE A N 1
ATOM 1458 C CA . ILE A 1 193 ? -23.080 14.689 33.706 1.00 80.88 193 ILE A CA 1
ATOM 1459 C C . ILE A 1 193 ? -24.288 13.860 34.173 1.00 80.88 193 ILE A C 1
ATOM 1461 O O . ILE A 1 193 ? -24.747 14.020 35.299 1.00 80.88 193 ILE A O 1
ATOM 1465 N N . GLU A 1 194 ? -24.816 12.987 33.315 1.00 83.56 194 GLU A N 1
ATOM 1466 C CA . GLU A 1 194 ? -26.068 12.249 33.527 1.00 83.56 194 GLU A CA 1
ATOM 1467 C C . GLU A 1 194 ? -25.859 10.931 34.293 1.00 83.56 194 GLU A C 1
ATOM 1469 O O . GLU A 1 194 ? -26.755 10.492 35.011 1.00 83.56 194 GLU A O 1
ATOM 1474 N N . ALA A 1 195 ? -24.684 10.300 34.178 1.00 80.19 195 ALA A N 1
ATOM 1475 C CA . ALA A 1 195 ? -24.387 8.998 34.779 1.00 80.19 195 ALA A CA 1
ATOM 1476 C C . ALA A 1 195 ? -22.913 8.875 35.225 1.00 80.19 195 ALA A C 1
ATOM 1478 O O . ALA A 1 195 ? -22.199 7.950 34.831 1.00 80.19 195 ALA A O 1
ATOM 1479 N N . ALA A 1 196 ? -22.459 9.783 36.099 1.00 72.75 196 ALA A N 1
ATOM 1480 C CA . ALA A 1 196 ? -21.072 9.848 36.589 1.00 72.75 196 ALA A CA 1
ATOM 1481 C C . ALA A 1 196 ? -20.536 8.526 37.184 1.00 72.75 196 ALA A C 1
ATOM 1483 O O . ALA A 1 196 ? -19.349 8.226 37.068 1.00 72.75 196 ALA A O 1
ATOM 1484 N N . GLY A 1 197 ? -21.408 7.716 37.799 1.00 77.88 197 GLY A N 1
ATOM 1485 C CA . GLY A 1 197 ? -21.038 6.406 38.343 1.00 77.88 197 GLY A CA 1
ATOM 1486 C C . GLY A 1 197 ? -20.649 5.390 37.265 1.00 77.88 197 GLY A C 1
ATOM 1487 O O . GLY A 1 197 ? -19.684 4.659 37.445 1.00 77.88 197 GLY A O 1
ATOM 1488 N N . THR A 1 198 ? -21.353 5.373 36.130 1.00 76.56 198 THR A N 1
ATOM 1489 C CA . THR A 1 198 ? -21.039 4.497 34.988 1.00 76.56 198 THR A CA 1
ATOM 1490 C C . THR A 1 198 ? -19.881 5.046 34.157 1.00 76.56 198 THR A C 1
ATOM 1492 O O . THR A 1 198 ? -19.149 4.271 33.568 1.00 76.56 198 THR A O 1
ATOM 1495 N N . TYR A 1 199 ? -19.687 6.367 34.135 1.00 70.12 199 TYR A N 1
ATOM 1496 C CA . TYR A 1 199 ? -18.555 7.012 33.461 1.00 70.12 199 TYR A CA 1
ATOM 1497 C C . TYR A 1 199 ? -17.194 6.677 34.092 1.00 70.12 199 TYR A C 1
ATOM 1499 O O . TYR A 1 199 ? -16.191 6.590 33.392 1.00 70.12 199 TYR A O 1
ATOM 1507 N N . ASN A 1 200 ? -17.153 6.525 35.419 1.00 71.62 200 ASN A N 1
ATOM 1508 C CA . ASN A 1 200 ? -15.922 6.212 36.149 1.00 71.62 200 ASN A CA 1
ATOM 1509 C C . ASN A 1 200 ? -15.542 4.720 36.117 1.00 71.62 200 ASN A C 1
ATOM 1511 O O . ASN A 1 200 ? -14.438 4.382 36.544 1.00 71.62 200 ASN A O 1
ATOM 1515 N N . HIS A 1 201 ? -16.455 3.850 35.677 1.00 69.56 201 HIS A N 1
ATOM 1516 C CA . HIS A 1 201 ? -16.257 2.404 35.558 1.00 69.56 201 HIS A CA 1
ATOM 1517 C C . HIS A 1 201 ? -15.763 2.023 34.163 1.00 69.56 201 HIS A C 1
ATOM 1519 O O . HIS A 1 201 ? -14.895 1.123 34.100 1.00 69.56 201 HIS A O 1
#

Secondary structure (DSSP, 8-state):
-HHHHHHHHHHHHHHHHHHHHHHHHHHHHHHHHHHTTT----GGGG--TTHHHHHHHHHT-HHHHHHHHHHHHHHHHHHTTS-HHHHHHHHHHHHHHHHHHTT--SGGGGGGGHHHHHHHHHHHHHHHHHHTT---GGGHHHHHHHHHHHHHHHHHHHHHHHHHHHHHHT---HHHHHHHT-TTSHHHHHHHHH-HHHHT-

Foldseek 3Di:
DLVVLVVVLLVVLLVVLLVQLVVLVVCQVVVCVVCVVPDDDPSLLQRLLQLSLLLCLQLDNLVSQLVSLLVSLVSNCVVVPNDPLSSVLSNVLSNLSSVQNNPDQELVSLVVSLVSSLVSNLVSLVVVCVVVVVPDCVCSVVSSVSNSVSSVVSSVVSSVVNVVSCVPSVRDGSNNVVVVVPCPPVVNVVCCVVPVPVSVD

Sequence (201 aa):
LKDNKKLMAIAGVLIVQAAVIRLGLVIDTRVVEVLSGATSLSPKYIIPATLGAILTAILFDLRISMAVSIFASLYMGLALGANFLMTLMTMTGGFIAGYVTKNIRYRFDFVKAVPPIFAIYAVMIFIFTLVNGEAAFSGLLQNWGIASVNCCAAVFLSMILTMVFEGLFDVTSNMTLIELADMNHPILKRLSIEAAGTYNH